Protein AF-A0A1I8AU30-F1 (afdb_monomer)

Foldseek 3Di:
DFQAPPPWDWAFDPQADIATHEDPQFDDRRSPHGDFCCPDPNPLAPDPWDWDGPDSNDIATHADPQFDDRRSPDGDLLAAPPPWDADPVSFTHEPDQFDDRRSPHGDDDPQDDADPQFDDRVSPDGDPDACPPPQAAPPPWDGDDRDQATDEDPQFDDRRRPHGHPPPDDPVVVVVVVVVVVVVVVVVVVVVVVVVVVVVVVPDDDDDDDDDDDDDDDDDDDDDDDDDDDDGHDRNRDDDDPPDPDPPPPPDDDDDDDDDDDDDDDD

InterPro domains:
  IPR000742 EGF-like domain [PF00008] (2-30)
  IPR000742 EGF-like domain [PF00008] (43-70)
  IPR000742 EGF-like domain [PS00022] (20-31)
  IPR000742 EGF-like domain [PS00022] (61-72)
  IPR000742 EGF-like domain [PS00022] (92-103)
  IPR000742 EGF-like domain [PS00022] (150-161)
  IPR000742 EGF-like domain [PS01186] (20-31)
  IPR000742 EGF-like domain [PS01186] (61-72)
  IPR000742 EGF-like domain [PS01186] (92-103)
  IPR000742 EGF-like domain [PS50026] (1-32)
  IPR000742 EGF-like domain [PS50026] (34-73)
  IPR000742 EGF-like domain [SM00181] (3-32)
  IPR000742 EGF-like domain [SM00181] (37-73)
  IPR000742 EGF-like domain [SM00181] (74-104)
  IPR000742 EGF-like domain [SM00181] (130-162)
  IPR001881 EGF-like calcium-binding domain [SM00179] (3-32)
  IPR001881 EGF-like calcium-binding domain [SM00179] (38-73)
  IPR013032 EGF-like, conserved site [PF12661] (80-98)

Structure (mmCIF, N/CA/C/O backbone):
data_AF-A0A1I8AU30-F1
#
_entry.id   AF-A0A1I8AU30-F1
#
loop_
_atom_site.group_PDB
_atom_site.id
_atom_site.type_symbol
_atom_site.label_atom_id
_atom_site.label_alt_id
_atom_site.label_comp_id
_atom_site.label_asym_id
_atom_site.label_entity_id
_atom_site.label_seq_id
_atom_site.pdbx_PDB_ins_code
_atom_site.Cartn_x
_atom_site.Cartn_y
_atom_site.Cartn_z
_atom_site.occupancy
_atom_site.B_iso_or_equiv
_atom_site.auth_seq_id
_atom_site.auth_comp_id
_atom_site.auth_asym_id
_atom_site.auth_atom_id
_atom_site.pdbx_PDB_model_num
ATOM 1 N N . MET A 1 1 ? 33.155 15.144 -37.713 1.00 56.75 1 MET A N 1
ATOM 2 C CA . MET A 1 1 ? 32.306 13.938 -37.774 1.00 56.75 1 MET A CA 1
ATOM 3 C C . MET A 1 1 ? 32.067 13.518 -36.341 1.00 56.75 1 MET A C 1
ATOM 5 O O . MET A 1 1 ? 33.046 13.378 -35.624 1.00 56.75 1 MET A O 1
ATOM 9 N N . GLN A 1 2 ? 30.812 13.438 -35.903 1.00 76.69 2 GLN A N 1
ATOM 10 C CA . GLN A 1 2 ? 30.486 13.154 -34.504 1.00 76.69 2 GLN A CA 1
ATOM 11 C C . GLN A 1 2 ? 30.675 11.647 -34.245 1.00 76.69 2 GLN A C 1
ATOM 13 O O . GLN A 1 2 ? 30.124 10.855 -35.011 1.00 76.69 2 GLN A O 1
ATOM 18 N N . PRO A 1 3 ? 31.487 11.230 -33.254 1.00 85.19 3 PRO A N 1
ATOM 19 C CA . PRO A 1 3 ? 31.858 9.820 -33.089 1.00 85.19 3 PRO A CA 1
ATOM 20 C C . PRO A 1 3 ? 30.741 8.966 -32.468 1.00 85.19 3 PRO A C 1
ATOM 22 O O . PRO A 1 3 ? 30.707 7.755 -32.673 1.00 85.19 3 PRO A O 1
ATOM 25 N N . CYS A 1 4 ? 29.817 9.599 -31.745 1.00 92.81 4 CYS A N 1
ATOM 26 C CA . CYS A 1 4 ? 28.641 8.965 -31.162 1.00 92.81 4 CYS A CA 1
ATOM 27 C C . CYS A 1 4 ? 27.422 9.200 -32.060 1.00 92.81 4 CYS A C 1
ATOM 29 O O . CYS A 1 4 ? 27.134 10.336 -32.443 1.00 92.81 4 CYS A O 1
ATOM 31 N N . LEU A 1 5 ? 26.715 8.125 -32.402 1.00 92.00 5 LEU A N 1
ATOM 32 C CA . LEU A 1 5 ? 25.533 8.133 -33.262 1.00 92.00 5 LEU A CA 1
ATOM 33 C C . LEU A 1 5 ? 24.238 8.106 -32.437 1.00 92.00 5 LEU A C 1
ATOM 35 O O . LEU A 1 5 ? 24.263 7.980 -31.213 1.00 92.00 5 LEU A O 1
ATOM 39 N N . ASN A 1 6 ? 23.097 8.232 -33.120 1.00 89.88 6 ASN A N 1
ATOM 40 C CA . ASN A 1 6 ? 21.749 8.088 -32.550 1.00 89.88 6 ASN A CA 1
ATOM 41 C C . ASN A 1 6 ? 21.439 9.007 -31.345 1.00 89.88 6 ASN A C 1
ATOM 43 O O . ASN A 1 6 ? 20.554 8.711 -30.550 1.00 89.88 6 ASN A O 1
ATOM 47 N N . GLY A 1 7 ? 22.153 10.132 -31.214 1.00 88.31 7 GLY A N 1
ATOM 48 C CA . GLY A 1 7 ? 22.013 11.075 -30.096 1.00 88.31 7 GLY A CA 1
ATOM 49 C C . GLY A 1 7 ? 22.883 10.763 -28.871 1.00 88.31 7 GLY A C 1
ATOM 50 O O . GLY A 1 7 ? 22.700 11.396 -27.836 1.00 88.31 7 GLY A O 1
ATOM 51 N N . GLY A 1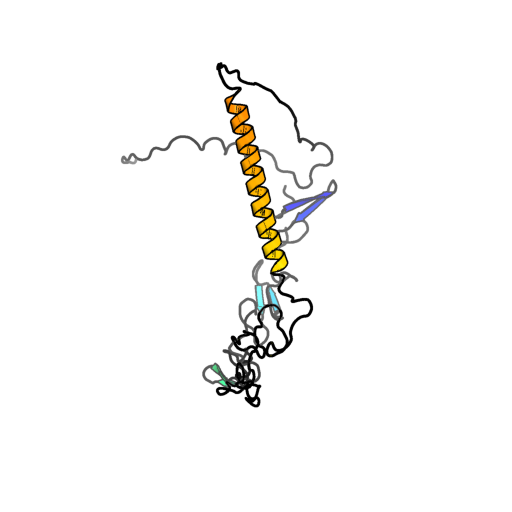 8 ? 23.823 9.815 -28.963 1.00 90.62 8 GLY A N 1
ATOM 52 C CA . GLY A 1 8 ? 24.774 9.522 -27.887 1.00 90.62 8 GLY A CA 1
ATOM 53 C C . GLY A 1 8 ? 25.676 10.706 -27.538 1.00 90.62 8 GLY A C 1
ATOM 54 O O . GLY A 1 8 ? 26.191 11.401 -28.416 1.00 90.62 8 GLY A O 1
ATOM 55 N N . GLN A 1 9 ? 25.890 10.914 -26.240 1.00 92.50 9 GLN A N 1
ATOM 56 C CA . GLN A 1 9 ? 26.768 11.959 -25.727 1.00 92.50 9 GLN A CA 1
ATOM 57 C C . GLN A 1 9 ? 28.221 11.477 -25.769 1.00 92.50 9 GLN A C 1
ATOM 59 O O . GLN A 1 9 ? 28.549 10.418 -25.237 1.00 92.50 9 GLN A O 1
ATOM 64 N N . CYS A 1 10 ? 29.099 12.259 -26.396 1.00 91.00 10 CYS A N 1
ATOM 65 C CA . CYS A 1 10 ? 30.534 11.994 -26.383 1.00 91.00 10 CYS A CA 1
ATOM 66 C C . CYS A 1 10 ? 31.157 12.541 -25.098 1.00 91.00 10 CYS A C 1
ATOM 68 O O . CYS A 1 10 ? 30.890 13.684 -24.725 1.00 91.00 10 CYS A O 1
ATOM 70 N N . LEU A 1 11 ? 31.982 11.728 -24.441 1.00 90.12 11 LEU A N 1
ATOM 71 C CA . LEU A 1 11 ? 32.761 12.097 -23.265 1.00 90.12 11 LEU A CA 1
ATOM 72 C C . LEU A 1 11 ? 34.250 11.811 -23.547 1.00 90.12 11 LEU A C 1
ATOM 74 O O . LEU A 1 11 ? 34.571 10.708 -24.005 1.00 90.12 11 LEU A O 1
ATOM 78 N N . PRO A 1 12 ? 35.177 12.752 -23.287 1.00 84.50 12 PRO A N 1
ATOM 79 C CA . PRO A 1 12 ? 36.606 12.508 -23.466 1.00 84.50 12 PRO A CA 1
ATOM 80 C C . PRO A 1 12 ? 37.122 11.498 -22.428 1.00 84.50 12 PRO A C 1
ATOM 82 O O . PRO A 1 12 ? 36.731 11.523 -21.261 1.00 84.50 12 PRO A O 1
ATOM 85 N N . PHE A 1 13 ? 38.016 10.603 -22.850 1.00 83.56 13 PHE A N 1
ATOM 86 C CA . PHE A 1 13 ? 38.562 9.522 -22.028 1.00 83.56 13 PHE A CA 1
ATOM 87 C C . PHE A 1 13 ? 40.055 9.328 -22.334 1.00 83.56 13 PHE A C 1
ATOM 89 O O . PHE A 1 13 ? 40.439 8.506 -23.166 1.00 83.56 13 PHE A O 1
ATOM 96 N N . GLY A 1 14 ? 40.911 10.110 -21.672 1.00 80.44 14 GLY A N 1
ATOM 97 C CA . GLY A 1 14 ? 42.341 10.202 -21.997 1.00 80.44 14 GLY A CA 1
ATOM 98 C C . GLY A 1 14 ? 42.627 11.136 -23.182 1.00 80.44 14 GLY A C 1
ATOM 99 O O . GLY A 1 14 ? 41.714 11.689 -23.785 1.00 80.44 14 GLY A O 1
ATOM 100 N N . GLU A 1 15 ? 43.906 11.338 -23.514 1.00 74.06 15 GLU A N 1
ATOM 101 C CA . GLU A 1 15 ? 44.324 12.407 -24.443 1.00 74.06 15 GLU A CA 1
ATOM 102 C C . GLU A 1 15 ? 43.855 12.221 -25.898 1.00 74.06 15 GLU A C 1
ATOM 104 O O . GLU A 1 15 ? 43.744 13.205 -26.631 1.00 74.06 15 GLU A O 1
ATOM 109 N N . HIS A 1 16 ? 43.614 10.980 -26.339 1.00 75.06 16 HIS A N 1
ATOM 110 C CA . HIS A 1 16 ? 43.317 10.632 -27.741 1.00 75.06 16 HIS A CA 1
ATOM 111 C C . HIS A 1 16 ? 42.134 9.657 -27.903 1.00 75.06 16 HIS A C 1
ATOM 113 O O . HIS A 1 16 ? 41.936 9.097 -28.982 1.00 75.06 16 HIS A O 1
ATOM 119 N N . SER A 1 17 ? 41.343 9.438 -26.852 1.00 81.38 17 SER A N 1
ATOM 120 C CA . SER A 1 17 ? 40.229 8.481 -26.849 1.00 81.38 17 SER A CA 1
ATOM 121 C C . SER A 1 17 ? 38.970 9.069 -26.215 1.00 81.38 17 SER A C 1
ATOM 123 O O . SER A 1 17 ? 39.025 10.003 -25.420 1.00 81.38 17 SER A O 1
ATOM 125 N N . PHE A 1 18 ? 37.816 8.534 -26.602 1.00 86.44 18 PHE A N 1
ATOM 126 C CA . PHE A 1 18 ? 36.496 8.960 -26.143 1.00 86.44 18 PHE A CA 1
ATOM 127 C C . PHE A 1 18 ? 35.693 7.747 -25.669 1.00 86.44 18 PHE A C 1
ATOM 129 O O . PHE A 1 18 ? 35.996 6.608 -26.030 1.00 86.44 18 PHE A O 1
ATOM 136 N N . VAL A 1 19 ? 34.632 7.999 -24.910 1.00 91.44 19 VAL A N 1
ATOM 137 C CA . VAL A 1 19 ? 33.572 7.029 -24.629 1.00 91.44 19 VAL A CA 1
ATOM 138 C C . VAL A 1 19 ? 32.222 7.657 -24.971 1.00 91.44 19 VAL A C 1
ATOM 140 O O . VAL A 1 19 ? 31.966 8.819 -24.657 1.00 91.44 19 VAL A O 1
ATOM 143 N N . CYS A 1 20 ? 31.358 6.902 -25.647 1.00 93.38 20 CYS A N 1
ATOM 144 C CA . CYS A 1 20 ? 30.000 7.341 -25.944 1.00 93.38 20 CYS A CA 1
ATOM 145 C C . CYS A 1 20 ? 29.035 6.859 -24.859 1.00 93.38 20 CYS A C 1
ATOM 147 O O . CYS A 1 20 ? 28.866 5.657 -24.658 1.00 93.38 20 CYS A O 1
ATOM 149 N N . GLN A 1 21 ? 28.359 7.794 -24.195 1.00 92.88 21 GLN A N 1
ATOM 150 C CA . GLN A 1 21 ? 27.207 7.501 -23.353 1.00 92.88 21 GLN A CA 1
ATOM 151 C C . GLN A 1 21 ? 25.970 7.379 -24.251 1.00 92.88 21 GLN A C 1
ATOM 153 O O . GLN A 1 21 ? 25.482 8.368 -24.805 1.00 92.88 21 GLN A O 1
ATOM 158 N N . CYS A 1 22 ? 25.487 6.151 -24.434 1.00 90.81 22 CYS A N 1
ATOM 159 C CA . CYS A 1 22 ? 24.377 5.869 -25.339 1.00 90.81 22 CYS A CA 1
ATOM 160 C C . CYS A 1 22 ? 23.010 6.192 -24.719 1.00 90.81 22 CYS A C 1
ATOM 162 O O . CYS A 1 22 ? 22.819 5.982 -23.519 1.00 90.81 22 CYS A O 1
ATOM 164 N N . PRO A 1 23 ? 22.044 6.671 -25.524 1.00 86.44 23 PRO A N 1
ATOM 165 C CA . PRO A 1 23 ? 20.673 6.835 -25.073 1.00 86.44 23 PRO A CA 1
ATOM 166 C C . PRO A 1 23 ? 19.981 5.463 -24.958 1.00 86.44 23 PRO A C 1
ATOM 168 O O . PRO A 1 23 ? 20.443 4.483 -25.556 1.00 86.44 23 PRO A O 1
ATOM 171 N N . PRO A 1 24 ? 18.856 5.373 -24.222 1.00 81.88 24 PRO A N 1
ATOM 172 C CA . PRO A 1 24 ? 18.068 4.147 -24.127 1.00 81.88 24 PRO A CA 1
ATOM 173 C C . PRO A 1 24 ? 17.733 3.569 -25.509 1.00 81.88 24 PRO A C 1
ATOM 175 O O . PRO A 1 24 ? 17.348 4.300 -26.419 1.00 81.88 24 PRO A O 1
ATOM 178 N N . GLY A 1 25 ? 17.887 2.252 -25.664 1.00 79.56 25 GLY A N 1
ATOM 179 C CA . GLY A 1 25 ? 17.681 1.562 -26.943 1.00 79.56 25 GLY A CA 1
ATOM 180 C C . GLY A 1 25 ? 18.911 1.488 -27.859 1.00 79.56 25 GLY A C 1
ATOM 181 O O . GLY A 1 25 ? 18.802 0.909 -28.936 1.00 79.56 25 GLY A O 1
ATOM 182 N N . PHE A 1 26 ? 20.083 1.993 -27.451 1.00 87.62 26 PHE A N 1
ATOM 183 C CA . PHE A 1 26 ? 21.331 1.896 -28.226 1.00 87.62 26 PHE A CA 1
ATOM 184 C C . PHE A 1 26 ? 22.533 1.450 -27.383 1.00 87.62 26 PHE A C 1
ATOM 186 O O . PHE A 1 26 ? 22.563 1.615 -26.166 1.00 87.62 26 PHE A O 1
ATOM 193 N N . THR A 1 27 ? 23.531 0.852 -28.038 1.00 87.50 27 THR A N 1
ATOM 194 C CA . THR A 1 27 ? 24.721 0.263 -27.408 1.00 87.50 27 THR A CA 1
ATOM 195 C C . THR A 1 27 ? 25.921 0.202 -28.372 1.00 87.50 27 THR A C 1
ATOM 197 O O . THR A 1 27 ? 25.842 0.601 -29.538 1.00 87.50 27 THR A O 1
ATOM 200 N N . GLY A 1 28 ? 27.056 -0.300 -27.882 1.00 89.12 28 GLY A N 1
ATOM 201 C CA . GLY A 1 28 ? 28.341 -0.333 -28.584 1.00 89.12 28 GLY A CA 1
ATOM 202 C C . GLY A 1 28 ? 29.137 0.977 -28.459 1.00 89.12 28 GLY A C 1
ATOM 203 O O . GLY A 1 28 ? 28.588 2.003 -28.059 1.00 89.12 28 GLY A O 1
ATOM 204 N N . PRO A 1 29 ? 30.436 0.975 -28.819 1.00 90.50 29 PRO A N 1
ATOM 205 C CA . PRO A 1 29 ? 31.374 2.067 -28.513 1.00 90.50 29 PRO A CA 1
ATOM 206 C C . PRO A 1 29 ? 31.044 3.409 -29.185 1.00 90.50 29 PRO A C 1
ATOM 208 O O . PRO A 1 29 ? 31.567 4.440 -28.776 1.00 90.50 29 PRO A O 1
ATOM 211 N N . THR A 1 30 ? 30.185 3.401 -30.206 1.00 92.19 30 THR A N 1
ATOM 212 C CA . THR A 1 30 ? 29.722 4.577 -30.961 1.00 92.19 30 THR A CA 1
ATOM 213 C C . THR A 1 30 ? 28.201 4.752 -30.912 1.00 92.19 30 THR A C 1
ATOM 215 O O . THR A 1 30 ? 27.654 5.567 -31.651 1.00 92.19 30 THR A O 1
ATOM 218 N N . CYS A 1 31 ? 27.486 3.970 -30.092 1.00 91.81 31 CYS A N 1
ATOM 219 C CA . CYS A 1 31 ? 26.015 3.924 -30.036 1.00 91.81 31 CYS A CA 1
ATOM 220 C C . CYS A 1 31 ? 25.320 3.594 -31.372 1.00 91.81 31 CYS A C 1
ATOM 222 O O . CYS A 1 31 ? 24.127 3.846 -31.540 1.00 91.81 31 CYS A O 1
ATOM 224 N N . ALA A 1 32 ? 26.058 3.032 -32.334 1.00 91.00 32 ALA A N 1
ATOM 225 C CA . ALA A 1 32 ? 25.547 2.658 -33.650 1.00 91.00 32 ALA A CA 1
ATOM 226 C C . ALA A 1 32 ? 24.588 1.455 -33.606 1.00 91.00 32 ALA A C 1
ATOM 228 O O . ALA A 1 32 ? 23.703 1.344 -34.452 1.00 91.00 32 ALA A O 1
ATOM 229 N N . THR A 1 33 ? 24.769 0.555 -32.637 1.00 88.81 33 THR A N 1
ATOM 230 C CA . THR A 1 33 ? 24.035 -0.711 -32.545 1.00 88.81 33 THR A CA 1
ATOM 231 C C . THR A 1 33 ? 22.748 -0.514 -31.742 1.00 88.81 33 THR A C 1
ATOM 233 O O . THR A 1 33 ? 22.835 -0.087 -30.589 1.00 88.81 33 THR A O 1
ATOM 236 N N . PRO A 1 34 ? 21.558 -0.848 -32.271 1.00 84.50 34 PRO A N 1
ATOM 237 C CA . PRO A 1 34 ? 20.344 -0.904 -31.463 1.00 84.50 34 PRO A CA 1
ATOM 238 C C . PRO A 1 34 ? 20.480 -1.951 -30.352 1.00 84.50 34 PRO A C 1
ATOM 240 O O . PRO A 1 34 ? 20.927 -3.076 -30.591 1.00 84.50 34 PRO A O 1
ATOM 243 N N . LEU A 1 35 ? 20.090 -1.594 -29.132 1.00 86.25 35 LEU A N 1
ATOM 244 C CA . LEU A 1 35 ? 19.973 -2.538 -28.029 1.00 86.25 35 LEU A CA 1
ATOM 245 C C . LEU A 1 35 ? 18.692 -3.354 -28.233 1.00 86.25 35 LEU A C 1
ATOM 247 O O . LEU A 1 35 ? 17.609 -2.785 -28.324 1.00 86.25 35 LEU A O 1
ATOM 251 N N . SER A 1 36 ? 18.810 -4.683 -28.291 1.00 85.19 36 SER A N 1
ATOM 252 C CA . SER A 1 36 ? 17.639 -5.562 -28.418 1.00 85.19 36 SER A CA 1
ATOM 253 C C . SER A 1 36 ? 16.651 -5.318 -27.265 1.00 85.19 36 SER A C 1
ATOM 255 O O . SER A 1 36 ? 17.083 -5.321 -26.109 1.00 85.19 36 SER A O 1
ATOM 257 N N . PRO A 1 37 ? 15.334 -5.200 -27.527 1.00 85.56 37 PRO A N 1
ATOM 258 C CA . PRO A 1 37 ? 14.321 -4.957 -26.495 1.00 85.56 37 PRO A CA 1
ATOM 259 C C . PRO A 1 37 ? 14.096 -6.155 -25.549 1.00 85.56 37 PRO A C 1
ATOM 261 O O . PRO A 1 37 ? 13.193 -6.126 -24.725 1.00 85.56 37 PRO A O 1
ATOM 264 N N . CYS A 1 38 ? 14.914 -7.209 -25.651 1.00 89.81 38 CYS A N 1
ATOM 265 C CA . CYS A 1 38 ? 14.962 -8.342 -24.723 1.00 89.81 38 CYS A CA 1
ATOM 266 C C . CYS A 1 38 ? 16.342 -8.516 -24.047 1.00 89.81 38 CYS A C 1
ATOM 268 O O . CYS A 1 38 ? 16.627 -9.576 -23.491 1.00 89.81 38 CYS A O 1
ATOM 270 N N . ALA A 1 39 ? 17.240 -7.527 -24.135 1.00 85.25 39 ALA A N 1
ATOM 271 C CA . ALA A 1 39 ? 18.622 -7.650 -23.668 1.00 85.25 39 ALA A CA 1
ATOM 272 C C . ALA A 1 39 ? 18.777 -7.427 -22.151 1.00 85.25 39 ALA A C 1
ATOM 274 O O . ALA A 1 39 ? 18.885 -6.293 -21.689 1.00 85.25 39 ALA A O 1
ATOM 275 N N . GLY A 1 40 ? 18.878 -8.516 -21.382 1.00 78.44 40 GLY A N 1
ATOM 276 C CA . GLY A 1 40 ? 19.292 -8.478 -19.972 1.00 78.44 40 GLY A CA 1
ATOM 277 C C . GLY A 1 40 ? 18.385 -7.600 -19.106 1.00 78.44 40 GLY A C 1
ATOM 278 O O . GLY A 1 40 ? 17.183 -7.835 -19.044 1.00 78.44 40 GLY A O 1
ATOM 279 N N . GLU A 1 41 ? 18.957 -6.579 -18.465 1.00 74.12 41 GLU A N 1
ATOM 280 C CA . GLU A 1 41 ? 18.235 -5.605 -17.627 1.00 74.12 41 GLU A CA 1
ATOM 281 C C . GLU A 1 41 ? 17.180 -4.788 -18.395 1.00 74.12 41 GLU A C 1
ATOM 283 O O . GLU A 1 41 ? 16.245 -4.274 -17.789 1.00 74.12 41 GLU A O 1
ATOM 288 N N . ALA A 1 42 ? 17.289 -4.693 -19.726 1.00 78.62 42 ALA A N 1
ATOM 289 C CA . ALA A 1 42 ? 16.304 -4.022 -20.574 1.00 78.62 42 ALA A CA 1
ATOM 290 C C . ALA A 1 42 ? 15.105 -4.915 -20.956 1.00 78.62 42 ALA A C 1
ATOM 292 O O . ALA A 1 42 ? 14.228 -4.457 -21.683 1.00 78.62 42 ALA A O 1
ATOM 293 N N . ASN A 1 43 ? 15.057 -6.177 -20.506 1.00 89.06 43 ASN A N 1
ATOM 294 C CA . ASN A 1 43 ? 13.928 -7.078 -20.744 1.00 89.06 43 ASN A CA 1
ATOM 295 C C . ASN A 1 43 ? 12.662 -6.581 -20.004 1.00 89.06 43 ASN A C 1
ATOM 297 O O . ASN A 1 43 ? 12.643 -6.591 -18.773 1.00 89.06 43 ASN A O 1
ATOM 301 N N . PRO A 1 44 ? 11.579 -6.210 -20.713 1.00 91.19 44 PRO A N 1
ATOM 302 C CA . PRO A 1 44 ? 10.375 -5.650 -20.107 1.00 91.19 44 PRO A CA 1
ATOM 303 C C . PRO A 1 44 ? 9.375 -6.721 -19.625 1.00 91.19 44 PRO A C 1
ATOM 305 O O . PRO A 1 44 ? 8.291 -6.377 -19.159 1.00 91.19 44 PRO A O 1
ATOM 308 N N . CYS A 1 45 ? 9.688 -8.012 -19.773 1.00 96.25 45 CYS A N 1
ATOM 309 C CA . CYS A 1 45 ? 8.780 -9.113 -19.457 1.00 96.25 45 CYS A CA 1
ATOM 310 C C . CYS A 1 45 ? 8.908 -9.568 -17.993 1.00 96.25 45 CYS A C 1
ATOM 312 O O . CYS A 1 45 ? 9.955 -10.053 -17.562 1.00 96.25 45 CYS A O 1
ATOM 314 N N . ALA A 1 46 ? 7.817 -9.449 -17.237 1.00 95.25 46 ALA A N 1
ATOM 315 C CA . ALA A 1 46 ? 7.736 -9.778 -15.818 1.00 95.25 46 ALA A CA 1
ATOM 316 C C . ALA A 1 46 ? 7.495 -11.278 -15.546 1.00 95.25 46 ALA A C 1
ATOM 318 O O . ALA A 1 46 ? 7.225 -12.071 -16.449 1.00 95.25 46 ALA A O 1
ATOM 319 N N . ASN A 1 47 ? 7.574 -11.665 -14.267 1.00 93.81 47 ASN A N 1
ATOM 320 C CA . ASN A 1 47 ? 7.115 -12.958 -13.731 1.00 93.81 47 ASN A CA 1
ATOM 321 C C . ASN A 1 47 ? 7.691 -14.219 -14.415 1.00 93.81 47 ASN A C 1
ATOM 323 O O . ASN A 1 47 ? 7.060 -15.27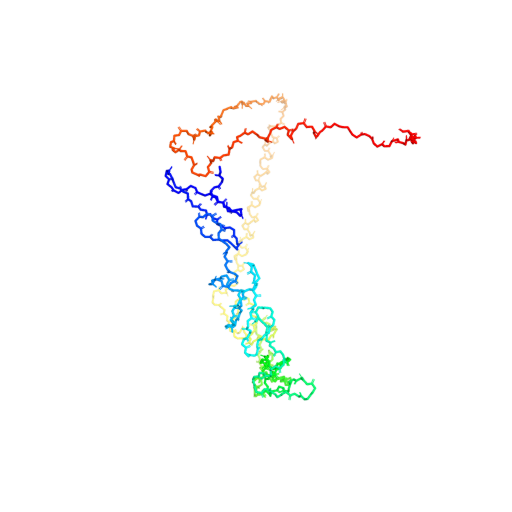2 -14.423 1.00 93.81 47 ASN A O 1
ATOM 327 N N . GLY A 1 48 ? 8.901 -14.128 -14.980 1.00 91.94 48 GLY A N 1
ATOM 328 C CA . GLY A 1 48 ? 9.559 -15.240 -15.681 1.00 91.94 48 GLY A CA 1
ATOM 329 C C . GLY A 1 48 ? 9.092 -15.451 -17.127 1.00 91.94 48 GLY A C 1
ATOM 330 O O . GLY A 1 48 ? 9.418 -16.471 -17.732 1.00 91.94 48 GLY A O 1
ATOM 331 N N . ALA A 1 49 ? 8.341 -14.506 -17.700 1.00 95.69 49 ALA A N 1
ATOM 332 C CA . ALA A 1 49 ? 7.916 -14.553 -19.093 1.00 95.69 49 ALA A CA 1
ATOM 333 C C . ALA A 1 49 ? 9.093 -14.489 -20.082 1.00 95.69 49 ALA A C 1
ATOM 335 O O . ALA A 1 49 ? 10.072 -13.765 -19.893 1.00 95.69 49 ALA A O 1
ATOM 336 N N . THR A 1 50 ? 8.975 -15.234 -21.183 1.00 95.31 50 THR A N 1
ATOM 337 C CA . THR A 1 50 ? 10.015 -15.280 -22.220 1.00 95.31 50 THR A CA 1
ATOM 338 C C . THR A 1 50 ? 9.851 -14.106 -23.179 1.00 95.31 50 THR A C 1
ATOM 340 O O . THR A 1 50 ? 8.853 -14.028 -23.896 1.00 95.31 50 THR A O 1
ATOM 343 N N . CYS A 1 51 ? 10.838 -13.212 -23.221 1.00 95.12 51 CYS A N 1
ATOM 344 C CA . CYS A 1 51 ? 10.875 -12.106 -24.174 1.00 95.12 51 CYS A CA 1
ATOM 345 C C . CYS A 1 51 ? 11.339 -12.581 -25.554 1.00 95.12 51 CYS A C 1
ATOM 347 O O . CYS A 1 51 ? 12.382 -13.223 -25.683 1.00 95.12 51 CYS A O 1
ATOM 349 N N . GLN A 1 52 ? 10.580 -12.236 -26.591 1.00 94.19 52 GLN A N 1
ATOM 350 C CA . GLN A 1 52 ? 10.951 -12.431 -27.988 1.00 94.19 52 GLN A CA 1
ATOM 351 C C . GLN A 1 52 ? 11.012 -11.062 -28.688 1.00 94.19 52 GLN A C 1
ATOM 353 O O . GLN A 1 52 ? 9.987 -10.382 -28.734 1.00 94.19 52 GLN A O 1
ATOM 358 N N . PRO A 1 53 ? 12.151 -10.643 -29.271 1.00 90.06 53 PRO A N 1
ATOM 359 C CA . PRO A 1 53 ? 12.188 -9.437 -30.092 1.00 90.06 53 PRO A CA 1
ATOM 360 C C . PRO A 1 53 ? 11.415 -9.685 -31.395 1.00 90.06 53 PRO A C 1
ATOM 362 O O . PRO A 1 53 ? 11.551 -10.744 -32.014 1.00 90.06 53 PRO A O 1
ATOM 365 N N . VAL A 1 54 ? 10.589 -8.720 -31.802 1.00 91.94 54 VAL A N 1
ATOM 366 C CA . VAL A 1 54 ? 9.788 -8.775 -33.044 1.00 91.94 54 VAL A CA 1
ATOM 367 C C . VAL A 1 54 ? 10.012 -7.563 -33.957 1.00 91.94 54 VAL A C 1
ATOM 369 O O . VAL A 1 54 ? 9.615 -7.593 -35.118 1.00 91.94 54 VAL A O 1
ATOM 372 N N . GLY A 1 55 ? 10.706 -6.534 -33.467 1.00 84.81 55 GLY A N 1
ATOM 373 C CA . GLY A 1 55 ? 11.214 -5.402 -34.238 1.00 84.81 55 GLY A CA 1
ATOM 374 C C . GLY A 1 55 ? 12.483 -4.832 -33.598 1.00 84.81 55 GLY A C 1
ATOM 375 O O . GLY A 1 55 ? 13.005 -5.392 -32.635 1.00 84.81 55 GLY A O 1
ATOM 376 N N . VAL A 1 56 ? 12.980 -3.704 -34.115 1.00 80.31 56 VAL A N 1
ATOM 377 C CA . VAL A 1 56 ? 14.190 -3.043 -33.576 1.00 80.31 56 VAL A CA 1
ATOM 378 C C . VAL A 1 56 ? 13.955 -2.513 -32.155 1.00 80.31 56 VAL A C 1
ATOM 380 O O . VAL A 1 56 ? 14.850 -2.589 -31.321 1.00 80.31 56 VAL A O 1
ATOM 383 N N . PHE A 1 57 ? 12.736 -2.042 -31.873 1.00 81.88 57 PHE A N 1
ATOM 384 C CA . PHE A 1 57 ? 12.302 -1.568 -30.552 1.00 81.88 57 PHE A CA 1
ATOM 385 C C . PHE A 1 57 ? 11.054 -2.309 -30.026 1.00 81.88 57 PHE A C 1
ATOM 387 O O . PHE A 1 57 ? 10.601 -2.041 -28.916 1.00 81.88 57 PHE A O 1
ATOM 394 N N . ASP A 1 58 ? 10.515 -3.260 -30.800 1.00 88.06 58 ASP A N 1
ATOM 395 C CA . ASP A 1 58 ? 9.306 -4.022 -30.471 1.00 88.06 58 ASP A CA 1
ATOM 396 C C . ASP A 1 58 ? 9.624 -5.436 -29.972 1.00 88.06 58 ASP A C 1
ATOM 398 O O . ASP A 1 58 ? 10.489 -6.143 -30.501 1.00 88.06 58 ASP A O 1
ATOM 402 N N . PHE A 1 59 ? 8.852 -5.883 -28.986 1.00 92.12 59 PHE A N 1
ATOM 403 C CA . PHE A 1 59 ? 8.979 -7.181 -28.328 1.00 92.12 59 PHE A CA 1
ATOM 404 C C . PHE A 1 59 ? 7.605 -7.835 -28.123 1.00 92.12 59 PHE A C 1
ATOM 406 O O . PHE A 1 59 ? 6.561 -7.180 -28.122 1.00 92.12 59 PHE A O 1
ATOM 413 N N . LEU A 1 60 ? 7.624 -9.144 -27.895 1.00 94.81 60 LEU A N 1
ATOM 414 C CA . LEU A 1 60 ? 6.492 -9.953 -27.468 1.00 94.81 60 LEU A CA 1
ATOM 415 C C . LEU A 1 60 ? 6.897 -10.743 -26.221 1.00 94.81 60 LEU A C 1
ATOM 417 O O . LEU A 1 60 ? 7.774 -11.604 -26.288 1.00 94.81 60 LEU A O 1
ATOM 421 N N . CYS A 1 61 ? 6.234 -10.488 -25.094 1.00 97.38 61 CYS A N 1
ATOM 422 C CA . CYS A 1 61 ? 6.353 -11.336 -23.914 1.00 97.38 61 CYS A CA 1
ATOM 423 C C . CYS A 1 61 ? 5.444 -12.563 -24.064 1.00 97.38 61 CYS A C 1
ATOM 425 O O . CYS A 1 61 ? 4.229 -12.434 -24.217 1.00 97.38 61 CYS A O 1
ATOM 427 N N . ARG A 1 62 ? 6.023 -13.765 -24.004 1.00 96.62 62 ARG A N 1
ATOM 428 C CA . ARG A 1 62 ? 5.274 -15.021 -23.879 1.00 96.62 62 ARG A CA 1
ATOM 429 C C . ARG A 1 62 ? 5.057 -15.306 -22.396 1.00 96.62 62 ARG A C 1
ATOM 431 O O . ARG A 1 62 ? 6.004 -15.673 -21.697 1.00 96.62 62 ARG A O 1
ATOM 438 N N . CYS A 1 63 ? 3.833 -15.095 -21.923 1.00 96.00 63 CYS A N 1
ATOM 439 C CA . CYS A 1 63 ? 3.501 -15.236 -20.509 1.00 96.00 63 CYS A CA 1
ATOM 440 C C . CYS A 1 63 ? 3.493 -16.706 -20.060 1.00 96.00 63 CYS A C 1
ATOM 442 O O . CYS A 1 63 ? 3.045 -17.564 -20.826 1.00 96.00 63 CYS A O 1
ATOM 444 N N . PRO A 1 64 ? 3.963 -17.008 -18.836 1.00 92.56 64 PRO A N 1
ATOM 445 C CA . PRO A 1 64 ? 3.737 -18.302 -18.209 1.00 92.56 64 PRO A CA 1
ATOM 446 C C . PRO A 1 64 ? 2.268 -18.440 -17.780 1.00 92.56 64 PRO A C 1
ATOM 448 O O . PRO A 1 64 ? 1.504 -17.472 -17.787 1.00 92.56 64 PRO A O 1
ATOM 451 N N . GLU A 1 65 ? 1.871 -19.654 -17.397 1.00 86.94 65 GLU A N 1
ATOM 452 C CA . GLU A 1 65 ? 0.509 -19.936 -16.938 1.00 86.94 65 GLU A CA 1
ATOM 453 C C . GLU A 1 65 ? 0.107 -19.027 -15.761 1.00 86.94 65 GLU A C 1
ATOM 455 O O . GLU A 1 65 ? 0.904 -18.756 -14.861 1.00 86.94 65 GLU A O 1
ATOM 460 N N . GLY A 1 66 ? -1.133 -18.527 -15.787 1.00 83.94 66 GLY A N 1
ATOM 461 C CA . GLY A 1 66 ? -1.658 -17.599 -14.783 1.00 83.94 66 GLY A CA 1
ATOM 462 C C . GLY A 1 66 ? -1.280 -16.125 -14.982 1.00 83.94 66 GLY A C 1
ATOM 463 O O . GLY A 1 66 ? -1.730 -15.302 -14.189 1.00 83.94 66 GLY A O 1
ATOM 464 N N . TRP A 1 67 ? -0.524 -15.759 -16.028 1.00 91.25 67 TRP A N 1
ATOM 465 C CA . TRP A 1 67 ? -0.122 -14.370 -16.309 1.00 91.25 67 TRP A CA 1
ATOM 466 C C . TRP A 1 67 ? -0.554 -13.881 -17.700 1.00 91.25 67 TRP A C 1
ATOM 468 O O . TRP A 1 67 ? -0.655 -14.646 -18.656 1.00 91.25 67 TRP A O 1
ATOM 478 N N . THR A 1 68 ? -0.812 -12.576 -17.822 1.00 91.56 68 THR A N 1
ATOM 479 C CA . THR A 1 68 ? -1.360 -11.933 -19.024 1.00 91.56 68 THR A CA 1
ATOM 480 C C . THR A 1 68 ? -0.979 -10.447 -19.134 1.00 91.56 68 THR A C 1
ATOM 482 O O . THR A 1 68 ? -0.449 -9.837 -18.205 1.00 91.56 68 THR A O 1
ATOM 485 N N . GLY A 1 69 ? -1.293 -9.826 -20.275 1.00 92.88 69 GLY A N 1
ATOM 486 C CA . GLY A 1 69 ? -0.895 -8.455 -20.622 1.00 92.88 69 GLY A CA 1
ATOM 487 C C . GLY A 1 69 ? 0.406 -8.381 -21.424 1.00 92.88 69 GLY A C 1
ATOM 488 O O . GLY A 1 69 ? 1.124 -9.367 -21.552 1.00 92.88 69 GLY A O 1
ATOM 489 N N . ARG A 1 70 ? 0.706 -7.198 -21.985 1.00 94.81 70 ARG A N 1
ATOM 490 C CA . ARG A 1 70 ? 1.880 -6.978 -22.857 1.00 94.81 70 ARG A CA 1
ATOM 491 C C . ARG A 1 70 ? 3.201 -7.331 -22.166 1.00 94.81 70 ARG A C 1
ATOM 493 O O . ARG A 1 70 ? 4.117 -7.776 -22.847 1.00 94.81 70 ARG A O 1
ATOM 500 N N . PHE A 1 71 ? 3.277 -7.130 -20.853 1.00 95.81 71 PHE A N 1
ATOM 501 C CA . PHE A 1 71 ? 4.476 -7.340 -20.044 1.00 95.81 71 PHE A CA 1
ATOM 502 C C . PHE A 1 71 ? 4.393 -8.603 -19.173 1.00 95.81 71 PHE A C 1
ATOM 504 O O . PHE A 1 71 ? 5.322 -8.879 -18.422 1.00 95.81 71 PHE A O 1
ATOM 511 N N . CYS A 1 72 ? 3.298 -9.376 -19.253 1.00 95.75 72 CYS A N 1
ATOM 512 C CA . CYS A 1 72 ? 3.000 -10.499 -18.348 1.00 95.75 72 CYS A CA 1
ATOM 513 C C . CYS A 1 72 ? 3.007 -10.101 -16.859 1.00 95.75 72 CYS A C 1
ATOM 515 O O . CYS A 1 72 ? 3.355 -10.878 -15.972 1.00 95.75 72 CYS A O 1
ATOM 517 N N . ASP A 1 73 ? 2.623 -8.852 -16.613 1.00 94.19 73 ASP A N 1
ATOM 518 C CA . ASP A 1 73 ? 2.616 -8.119 -15.351 1.00 94.19 73 ASP A CA 1
ATOM 519 C C . ASP A 1 73 ? 1.324 -8.310 -14.543 1.00 94.19 73 ASP A C 1
ATOM 521 O O . ASP A 1 73 ? 1.284 -8.008 -13.351 1.00 94.19 73 ASP A O 1
ATOM 525 N N . ARG A 1 74 ? 0.264 -8.824 -15.178 1.00 89.56 74 ARG A N 1
ATOM 526 C CA . ARG A 1 74 ? -1.067 -8.990 -14.583 1.00 89.56 74 ARG A CA 1
ATOM 527 C C . ARG A 1 74 ? -1.435 -10.462 -14.507 1.00 89.56 74 ARG A C 1
ATOM 529 O O . ARG A 1 74 ? -1.140 -11.219 -15.428 1.00 89.56 74 ARG A O 1
ATOM 536 N N . LEU A 1 75 ? -2.128 -10.852 -13.446 1.00 82.19 75 LEU A N 1
ATOM 537 C CA . LEU A 1 75 ? -2.693 -12.193 -13.313 1.00 82.19 75 LEU A CA 1
ATOM 538 C C . LEU A 1 75 ? -3.796 -12.407 -14.363 1.00 82.19 75 LEU A C 1
ATOM 540 O O . LEU A 1 75 ? -4.586 -11.496 -14.628 1.00 82.19 75 LEU A O 1
ATOM 544 N N . ASP A 1 76 ? -3.861 -13.594 -14.965 1.00 83.62 76 ASP A N 1
ATOM 545 C CA . ASP A 1 76 ? -4.982 -13.967 -15.829 1.00 83.62 76 ASP A CA 1
ATOM 546 C C . ASP A 1 76 ? -6.189 -14.342 -14.963 1.00 83.62 76 ASP A C 1
ATOM 548 O O . ASP A 1 76 ? -6.238 -15.421 -14.373 1.00 83.62 76 ASP A O 1
ATOM 552 N N . SER A 1 77 ? -7.193 -13.463 -14.918 1.00 70.44 77 SER A N 1
ATOM 553 C CA . SER A 1 77 ? -8.427 -13.674 -14.153 1.00 70.44 77 SER A CA 1
ATOM 554 C C . SER A 1 77 ? -9.282 -14.851 -14.645 1.00 70.44 77 SER A C 1
ATOM 556 O O . SER A 1 77 ? -10.284 -15.191 -14.021 1.00 70.44 77 SER A O 1
ATOM 558 N N . ARG A 1 78 ? -8.883 -15.518 -15.738 1.00 72.81 78 ARG A N 1
ATOM 559 C CA . ARG A 1 78 ? -9.435 -16.813 -16.163 1.00 72.81 78 ARG A CA 1
ATOM 560 C C . ARG A 1 78 ? -8.954 -17.989 -15.305 1.00 72.81 78 ARG A C 1
ATOM 562 O O . ARG A 1 78 ? -9.599 -19.036 -15.345 1.00 72.81 78 ARG A O 1
ATOM 569 N N . GLN A 1 79 ? -7.846 -17.850 -14.577 1.00 83.69 79 GLN A N 1
ATOM 570 C CA . GLN A 1 79 ? -7.241 -18.926 -13.793 1.00 83.69 79 GLN A CA 1
ATOM 571 C C . GLN A 1 79 ? -7.493 -18.693 -12.301 1.00 83.69 79 GLN A C 1
ATOM 573 O O . GLN A 1 79 ? -7.011 -17.723 -11.722 1.00 83.69 79 GLN A O 1
ATOM 578 N N . CYS A 1 80 ? -8.261 -19.579 -11.666 1.00 88.38 80 CYS A N 1
ATOM 579 C CA . CYS A 1 80 ? -8.578 -19.459 -10.245 1.00 88.38 80 CYS A CA 1
ATOM 580 C C . CYS A 1 80 ? -7.394 -19.923 -9.381 1.00 88.38 80 CYS A C 1
ATOM 582 O O . CYS A 1 80 ? -6.862 -21.017 -9.561 1.00 88.38 80 CYS A O 1
ATOM 584 N N . GLN A 1 81 ? -6.996 -19.096 -8.420 1.00 88.06 81 GLN A N 1
ATOM 585 C CA . GLN A 1 81 ? -5.881 -19.331 -7.506 1.00 88.06 81 GLN A CA 1
ATOM 586 C C . GLN A 1 81 ? -6.356 -19.936 -6.180 1.00 88.06 81 GLN A C 1
ATOM 588 O O . GLN A 1 81 ? -7.553 -20.039 -5.911 1.00 88.06 81 GLN A O 1
ATOM 593 N N . ASN A 1 82 ? -5.404 -20.333 -5.329 1.00 91.31 82 ASN A N 1
ATOM 594 C CA . ASN A 1 82 ? -5.646 -20.769 -3.945 1.00 91.31 82 ASN A CA 1
ATOM 595 C C . ASN A 1 82 ? -6.671 -21.918 -3.782 1.00 91.31 82 ASN A C 1
ATOM 597 O O . ASN A 1 82 ? -7.259 -22.080 -2.715 1.00 91.31 82 ASN A O 1
ATOM 601 N N . GLY A 1 83 ? -6.872 -22.732 -4.827 1.00 89.81 83 GLY A N 1
ATOM 602 C CA . GLY A 1 83 ? -7.855 -23.823 -4.851 1.00 89.81 83 GLY A CA 1
ATOM 603 C C . GLY A 1 83 ? -9.281 -23.401 -5.227 1.00 89.81 83 GLY A C 1
ATOM 604 O O . GLY A 1 83 ? -10.211 -24.173 -5.003 1.00 89.81 83 GLY A O 1
ATOM 605 N N . GLY A 1 84 ? -9.476 -22.193 -5.767 1.00 92.31 84 GLY A N 1
ATOM 606 C CA . GLY A 1 84 ? -10.761 -21.758 -6.313 1.00 92.31 84 GLY A CA 1
ATOM 607 C C . GLY A 1 84 ? -11.184 -22.545 -7.555 1.00 92.31 84 GLY A C 1
ATOM 608 O O . GLY A 1 84 ? -10.351 -23.037 -8.313 1.00 92.31 84 GLY A O 1
ATOM 609 N N . VAL A 1 85 ? -12.496 -22.655 -7.764 1.00 93.31 85 VAL A N 1
ATOM 610 C CA . VAL A 1 85 ? -13.096 -23.457 -8.844 1.00 93.31 85 VAL A CA 1
ATOM 611 C C . VAL A 1 85 ? -13.708 -22.537 -9.897 1.00 93.31 85 VAL A C 1
ATOM 613 O O . VAL A 1 85 ? -14.449 -21.616 -9.558 1.00 93.31 85 VAL A O 1
ATOM 616 N N . ARG A 1 86 ? -13.416 -22.785 -11.178 1.00 90.62 86 ARG A N 1
ATOM 617 C CA . ARG A 1 86 ? -13.986 -22.020 -12.296 1.00 90.62 86 ARG A CA 1
ATOM 618 C C . ARG A 1 86 ? -15.448 -22.415 -12.528 1.00 90.62 86 ARG A C 1
ATOM 620 O O . ARG A 1 86 ? -15.758 -23.602 -12.565 1.00 90.62 86 ARG A O 1
ATOM 627 N N . THR A 1 87 ? -16.330 -21.436 -12.704 1.00 89.19 87 THR A N 1
ATOM 628 C CA . THR A 1 87 ? -17.734 -21.653 -13.090 1.00 89.19 87 THR A CA 1
ATOM 629 C C . THR A 1 87 ? -17.894 -21.730 -14.610 1.00 89.19 87 THR A C 1
ATOM 631 O O . THR A 1 87 ? -17.029 -21.277 -15.363 1.00 89.19 87 THR A O 1
ATOM 634 N N . GLU A 1 88 ? -19.038 -22.239 -15.073 1.00 87.56 88 GLU A N 1
ATOM 635 C CA . GLU A 1 88 ? -19.428 -22.203 -16.493 1.00 87.56 88 GLU A CA 1
ATOM 636 C C . GLU A 1 88 ? -19.631 -20.762 -17.004 1.00 87.56 88 GLU A C 1
ATOM 638 O O . GLU A 1 88 ? -19.338 -20.462 -18.158 1.00 87.56 88 GLU A O 1
ATOM 643 N N . GLU A 1 89 ? -20.026 -19.841 -16.118 1.00 86.94 89 GLU A N 1
ATOM 644 C CA . GLU A 1 89 ? -20.097 -18.391 -16.368 1.00 86.94 89 GLU A CA 1
ATOM 645 C C . GLU A 1 89 ? -18.706 -17.737 -16.517 1.00 86.94 89 GLU A C 1
ATOM 647 O O . GLU A 1 89 ? -18.589 -16.562 -16.865 1.00 86.94 89 GLU A O 1
ATOM 652 N N . GLY A 1 90 ? -17.631 -18.478 -16.232 1.00 82.69 90 GLY A N 1
ATOM 653 C CA . GLY A 1 90 ? -16.256 -18.001 -16.317 1.00 82.69 90 GLY A CA 1
ATOM 654 C C . GLY A 1 90 ? -15.782 -17.174 -15.117 1.00 82.69 90 GLY A C 1
ATOM 655 O O . GLY A 1 90 ? -14.695 -16.597 -15.196 1.00 82.69 90 GLY A O 1
ATOM 656 N N . SER A 1 91 ? -16.533 -17.140 -14.016 1.00 88.50 91 SER A N 1
ATOM 657 C CA . SER A 1 91 ? -16.122 -16.586 -12.717 1.00 88.50 91 SER A CA 1
ATOM 658 C C . SER A 1 91 ? -15.361 -17.625 -11.866 1.00 88.50 91 SER A C 1
ATOM 660 O O . SER A 1 91 ? -15.254 -18.793 -12.248 1.00 88.50 91 SER A O 1
ATOM 662 N N . CYS A 1 92 ? -14.803 -17.213 -10.722 1.00 92.12 92 CYS A N 1
ATOM 663 C CA . CYS A 1 92 ? -14.134 -18.104 -9.766 1.00 92.12 92 CYS A CA 1
ATOM 664 C C . CYS A 1 92 ? -14.906 -18.184 -8.440 1.00 92.12 92 CYS A C 1
ATOM 666 O O . CYS A 1 92 ? -15.194 -17.165 -7.814 1.00 92.12 92 CYS A O 1
ATOM 668 N N . LEU A 1 93 ? -15.196 -19.404 -7.981 1.00 94.25 93 LEU A N 1
ATOM 669 C CA . LEU A 1 93 ? -15.706 -19.684 -6.639 1.00 94.25 93 LEU A CA 1
ATOM 670 C C . LEU A 1 93 ? -14.526 -19.821 -5.675 1.00 94.25 93 LEU A C 1
ATOM 672 O O . LEU A 1 93 ? -13.741 -20.766 -5.780 1.00 94.25 93 LEU A O 1
ATOM 676 N N . CYS A 1 94 ? -14.398 -18.878 -4.742 1.00 94.19 94 CYS A N 1
ATOM 677 C CA . CYS A 1 94 ? -13.253 -18.812 -3.837 1.00 94.19 94 CYS A CA 1
ATOM 678 C C . CYS A 1 94 ? -13.449 -19.636 -2.554 1.00 94.19 94 CYS A C 1
ATOM 680 O O . CYS A 1 94 ? -14.524 -19.573 -1.951 1.00 94.19 94 CYS A O 1
ATOM 682 N N . PRO A 1 95 ? -12.427 -20.385 -2.088 1.00 94.31 95 PRO A N 1
ATOM 683 C CA . PRO A 1 95 ? -12.517 -21.129 -0.837 1.00 94.31 95 PRO A CA 1
ATOM 684 C C . PRO A 1 95 ? -12.585 -20.202 0.381 1.00 94.31 95 PRO A C 1
ATOM 686 O O . PRO A 1 95 ? -12.072 -19.082 0.364 1.00 94.31 95 PRO A O 1
ATOM 689 N N . SER A 1 96 ? -13.157 -20.704 1.478 1.00 91.94 96 SER A N 1
ATOM 690 C CA . SER A 1 96 ? -13.220 -20.013 2.771 1.00 91.94 96 SER A CA 1
ATOM 691 C C . SER A 1 96 ? -11.852 -19.475 3.203 1.00 91.94 96 SER A C 1
ATOM 693 O O . SER A 1 96 ? -10.977 -20.238 3.610 1.00 91.94 96 SER A O 1
ATOM 695 N N . GLY A 1 97 ? -11.685 -18.153 3.143 1.00 89.94 97 GLY A N 1
ATOM 696 C CA . GLY A 1 97 ? -10.414 -17.479 3.409 1.00 89.94 97 GLY A CA 1
ATOM 697 C C . GLY A 1 97 ? -9.892 -16.626 2.248 1.00 89.94 97 GLY A C 1
ATOM 698 O O . GLY A 1 97 ? -8.969 -15.845 2.480 1.00 89.94 97 GLY A O 1
ATOM 699 N N . PHE A 1 98 ? -10.487 -16.709 1.054 1.00 92.81 98 PHE A N 1
ATOM 700 C CA . PHE A 1 98 ? -10.047 -15.981 -0.142 1.00 92.81 98 PHE A CA 1
ATOM 701 C C . PHE A 1 98 ? -11.178 -15.199 -0.830 1.00 92.81 98 PHE A C 1
ATOM 703 O O . PHE A 1 98 ? -12.346 -15.574 -0.756 1.00 92.81 98 PHE A O 1
ATOM 710 N N . GLU A 1 99 ? -10.807 -14.109 -1.497 1.00 92.19 99 GLU A N 1
ATOM 711 C CA . GLU A 1 99 ? -11.662 -13.221 -2.292 1.00 92.19 99 GLU A CA 1
ATOM 712 C C . GLU A 1 99 ? -10.880 -12.668 -3.504 1.00 92.19 99 GLU A C 1
ATOM 714 O O . GLU A 1 99 ? -9.724 -13.032 -3.727 1.00 92.19 99 GLU A O 1
ATOM 719 N N . GLY A 1 100 ? -11.501 -11.794 -4.300 1.00 88.94 100 GLY A N 1
ATOM 720 C CA . GLY A 1 100 ? -10.937 -11.304 -5.564 1.00 88.94 100 GLY A CA 1
ATOM 721 C C . GLY A 1 100 ? -11.463 -12.066 -6.783 1.00 88.94 100 GLY A C 1
ATOM 722 O O . GLY A 1 100 ? -12.191 -13.049 -6.651 1.00 88.94 100 GLY A O 1
ATOM 723 N N . THR A 1 101 ? -11.139 -11.593 -7.987 1.00 88.81 101 THR A N 1
ATOM 724 C CA . THR A 1 101 ? -11.748 -12.121 -9.235 1.00 88.81 101 THR A CA 1
ATOM 725 C C . THR A 1 101 ? -11.203 -13.487 -9.654 1.00 88.81 101 THR A C 1
ATOM 727 O O . THR A 1 101 ? -11.893 -14.252 -10.322 1.00 88.81 101 THR A O 1
ATOM 730 N N . SER A 1 102 ? -9.990 -13.798 -9.205 1.00 89.94 102 SER A N 1
ATOM 731 C CA . SER A 1 102 ? -9.266 -15.059 -9.360 1.00 89.94 102 SER A CA 1
ATOM 732 C C . SER A 1 102 ? -8.922 -15.699 -8.008 1.00 89.94 102 SER A C 1
ATOM 734 O O . SER A 1 102 ? -8.067 -16.577 -7.947 1.00 89.94 102 SER A O 1
ATOM 736 N N . CYS A 1 103 ? -9.575 -15.283 -6.916 1.00 91.81 103 CYS A N 1
ATOM 737 C CA . CYS A 1 103 ? -9.286 -15.727 -5.545 1.00 91.81 103 CYS A CA 1
ATOM 738 C C . CYS A 1 103 ? -7.863 -15.386 -5.053 1.00 91.81 103 CYS A C 1
ATOM 740 O O . CYS A 1 103 ? -7.293 -16.082 -4.209 1.00 91.81 103 CYS A O 1
ATOM 742 N N . GLU A 1 104 ? -7.282 -14.318 -5.602 1.00 90.19 104 GLU A N 1
ATOM 743 C CA . GLU A 1 104 ? -5.929 -13.819 -5.345 1.00 90.19 104 GLU A CA 1
ATOM 744 C C . GLU A 1 104 ? -5.762 -13.160 -3.966 1.00 90.19 104 GLU A C 1
ATOM 746 O O . GLU A 1 104 ? -4.662 -13.151 -3.409 1.00 90.19 104 GLU A O 1
ATOM 751 N N . LEU A 1 105 ? -6.839 -12.619 -3.390 1.00 90.25 105 LEU A N 1
ATOM 752 C CA . LEU A 1 105 ? -6.797 -11.884 -2.129 1.00 90.25 105 LEU A CA 1
ATOM 753 C C . LEU A 1 105 ? -7.078 -12.826 -0.958 1.00 90.25 105 LEU A C 1
ATOM 755 O O . LEU A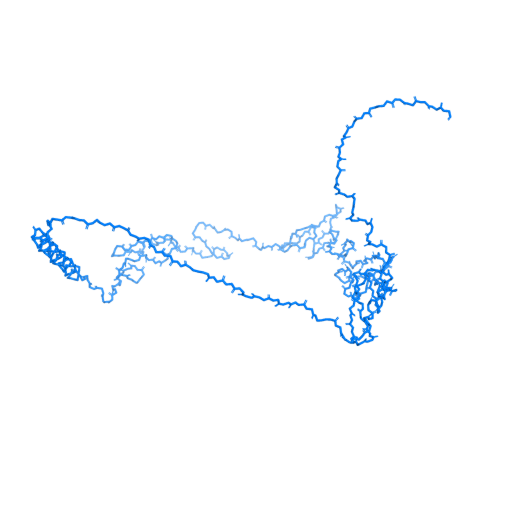 1 105 ? -8.115 -13.483 -0.896 1.00 90.25 105 LEU A O 1
ATOM 759 N N . LYS A 1 106 ? -6.176 -12.866 0.023 1.00 91.38 106 LYS A N 1
ATOM 760 C CA . LYS A 1 106 ? -6.408 -13.590 1.277 1.00 91.38 106 LYS A CA 1
ATOM 761 C C . LYS A 1 106 ? -7.221 -12.715 2.231 1.00 91.38 106 LYS A C 1
ATOM 763 O O . LYS A 1 106 ? -6.682 -11.767 2.800 1.00 91.38 106 LYS A O 1
ATOM 768 N N . THR A 1 107 ? -8.492 -13.058 2.437 1.00 88.00 107 THR A N 1
ATOM 769 C CA . THR A 1 107 ? -9.364 -12.360 3.393 1.00 88.00 107 THR A CA 1
ATOM 770 C C . THR A 1 107 ? -8.731 -12.364 4.786 1.00 88.00 107 THR A C 1
ATOM 772 O O . THR A 1 107 ? -8.224 -13.386 5.265 1.00 88.00 107 THR A O 1
ATOM 775 N N . ALA A 1 108 ? -8.785 -11.227 5.478 1.00 76.81 108 ALA A N 1
ATOM 776 C CA . ALA A 1 108 ? -8.491 -11.211 6.903 1.00 76.81 108 ALA A CA 1
ATOM 777 C C . ALA A 1 108 ? -9.564 -12.035 7.647 1.00 76.81 108 ALA A C 1
ATOM 779 O O . ALA A 1 108 ? -10.754 -11.890 7.344 1.00 76.81 108 ALA A O 1
ATOM 780 N N . PRO A 1 109 ? -9.202 -12.875 8.638 1.00 69.19 109 PRO A N 1
ATOM 781 C CA . PRO A 1 109 ? -10.193 -13.602 9.424 1.00 69.19 109 PRO A CA 1
ATOM 782 C C . PRO A 1 109 ? -11.129 -12.592 10.094 1.00 69.19 109 PRO A C 1
ATOM 784 O O . PRO A 1 109 ? -10.670 -11.735 10.853 1.00 69.19 109 PRO A O 1
ATOM 787 N N . LYS A 1 110 ? -12.432 -12.673 9.783 1.00 67.12 110 LYS A N 1
ATOM 788 C CA . LYS A 1 110 ? -13.445 -11.693 10.210 1.00 67.12 110 LYS A CA 1
ATOM 789 C C . LYS A 1 110 ? -13.345 -11.467 11.719 1.00 67.12 110 LYS A C 1
ATOM 791 O O . LYS A 1 110 ? -13.684 -12.355 12.502 1.00 67.12 110 LYS A O 1
ATOM 796 N N . LYS A 1 111 ? -12.854 -10.288 12.125 1.00 65.25 111 LYS A N 1
ATOM 797 C CA . LYS A 1 111 ? -12.641 -9.944 13.536 1.00 65.25 111 LYS A CA 1
ATOM 798 C C . LYS A 1 111 ? -13.976 -10.064 14.265 1.00 65.25 111 LYS A C 1
ATOM 800 O O . LYS A 1 111 ? -14.901 -9.309 13.977 1.00 65.25 111 LYS A O 1
ATOM 805 N N . LYS A 1 112 ? -14.069 -11.024 15.188 1.00 74.81 112 LYS A N 1
ATOM 806 C CA . LYS A 1 112 ? -15.291 -11.298 15.943 1.00 74.81 112 LYS A CA 1
ATOM 807 C C . LYS A 1 112 ? -15.680 -10.033 16.713 1.00 74.81 112 LYS A C 1
ATOM 809 O O . LYS A 1 112 ? -14.924 -9.568 17.563 1.00 74.81 112 LYS A O 1
ATOM 814 N N . ILE A 1 113 ? -16.819 -9.438 16.361 1.00 79.94 113 ILE A N 1
ATOM 815 C CA . ILE A 1 113 ? -17.337 -8.258 17.056 1.00 79.94 113 ILE A CA 1
ATOM 816 C C . ILE A 1 113 ? -17.925 -8.756 18.373 1.00 79.94 113 ILE A C 1
ATOM 818 O O . ILE A 1 113 ? -18.894 -9.514 18.378 1.00 79.94 113 ILE A O 1
ATOM 822 N N . CYS A 1 114 ? -17.298 -8.376 19.481 1.00 83.94 114 CYS A N 1
ATOM 823 C CA . CYS A 1 114 ? -17.744 -8.778 20.805 1.00 83.94 114 CYS A CA 1
ATOM 824 C C . CYS A 1 114 ? -18.924 -7.932 21.281 1.00 83.94 114 CYS A C 1
ATOM 826 O O . CYS A 1 114 ? -19.044 -6.755 20.937 1.00 83.94 114 CYS A O 1
ATOM 828 N N . GLY A 1 115 ? -19.790 -8.548 22.089 1.00 81.75 115 GLY A N 1
ATOM 829 C CA . GLY A 1 115 ? -20.850 -7.835 22.793 1.00 81.75 115 GLY A CA 1
ATOM 830 C C . GLY A 1 115 ? -20.282 -6.798 23.766 1.00 81.75 115 GLY A C 1
ATOM 831 O O . GLY A 1 115 ? -19.114 -6.855 24.158 1.00 81.75 115 GLY A O 1
ATOM 832 N N . GLN A 1 116 ? -21.122 -5.846 24.167 1.00 82.81 116 GLN A N 1
ATOM 833 C CA . GLN A 1 116 ? -20.748 -4.797 25.111 1.00 82.81 116 GLN A CA 1
ATOM 834 C C . GLN A 1 116 ? -20.180 -5.406 26.405 1.00 82.81 116 GLN A C 1
ATOM 836 O O . GLN A 1 116 ? -20.816 -6.248 27.033 1.00 82.81 116 GLN A O 1
ATOM 841 N N . GLY A 1 117 ? -18.968 -4.989 26.785 1.00 76.00 117 GLY A N 1
ATOM 842 C CA . GLY A 1 117 ? -18.265 -5.507 27.965 1.00 76.00 117 GLY A CA 1
ATOM 843 C C . GLY A 1 117 ? -17.396 -6.753 27.737 1.00 76.00 117 GLY A C 1
ATOM 844 O O . GLY A 1 117 ? -16.879 -7.284 28.714 1.00 76.00 117 GLY A O 1
ATOM 845 N N . PHE A 1 118 ? -17.185 -7.211 26.495 1.00 85.06 118 PHE A N 1
ATOM 846 C CA . PHE A 1 118 ? -16.330 -8.369 26.186 1.00 85.06 118 PHE A CA 1
ATOM 847 C C . PHE A 1 118 ? -15.240 -8.069 25.145 1.00 85.06 118 PHE A C 1
ATOM 849 O O . PHE A 1 118 ? -15.394 -7.201 24.287 1.00 85.06 118 PHE A O 1
ATOM 856 N N . GLU A 1 119 ? -14.141 -8.821 25.215 1.00 84.19 119 GLU A N 1
ATOM 857 C CA . GLU A 1 119 ? -12.985 -8.758 24.316 1.00 84.19 119 GLU A CA 1
ATOM 858 C C . GLU A 1 119 ? -12.257 -10.119 24.221 1.00 84.19 119 GLU A C 1
ATOM 860 O O . GLU A 1 119 ? -12.689 -11.114 24.803 1.00 84.19 119 GLU A O 1
ATOM 865 N N . GLY A 1 120 ? -11.169 -10.178 23.448 1.00 80.62 120 GLY A N 1
ATOM 866 C CA . GLY A 1 120 ? -10.450 -11.414 23.107 1.00 80.62 120 GLY A CA 1
ATOM 867 C C . GLY A 1 120 ? -10.728 -11.896 21.675 1.00 80.62 120 GLY A C 1
ATOM 868 O O . GLY A 1 120 ? -11.316 -11.167 20.872 1.00 80.62 120 GLY A O 1
ATOM 869 N N . LYS A 1 121 ? -10.254 -13.096 21.305 1.00 81.38 121 LYS A N 1
ATOM 870 C CA . LYS A 1 121 ? -10.433 -13.651 19.942 1.00 81.38 121 LYS A CA 1
ATOM 871 C C . LYS A 1 121 ? -11.754 -14.415 19.798 1.00 81.38 121 LYS A C 1
ATOM 873 O O . LYS A 1 121 ? -12.351 -14.427 18.723 1.00 81.38 121 LYS A O 1
ATOM 878 N N . GLY A 1 122 ? -12.206 -15.042 20.880 1.00 83.31 122 GLY A N 1
ATOM 879 C CA . GLY A 1 122 ? -13.504 -15.691 21.027 1.00 83.31 122 GLY A CA 1
ATOM 880 C C . GLY A 1 122 ? -14.587 -14.809 21.665 1.00 83.31 122 GLY A C 1
ATOM 881 O O . GLY A 1 122 ? -15.753 -15.204 21.599 1.00 83.31 122 GLY A O 1
ATOM 882 N N . CYS A 1 123 ? -14.235 -13.635 22.201 1.00 87.19 123 CYS A N 1
ATOM 883 C CA . CYS A 1 123 ? -15.036 -12.832 23.143 1.00 87.19 123 CYS A CA 1
ATOM 884 C C . CYS A 1 123 ? -15.157 -13.496 24.528 1.00 87.19 123 CYS A C 1
ATOM 886 O O . CYS A 1 123 ? -16.215 -13.519 25.149 1.00 87.19 123 CYS A O 1
ATOM 888 N N . GLU A 1 124 ? -14.046 -14.095 24.949 1.00 89.94 124 GLU A N 1
A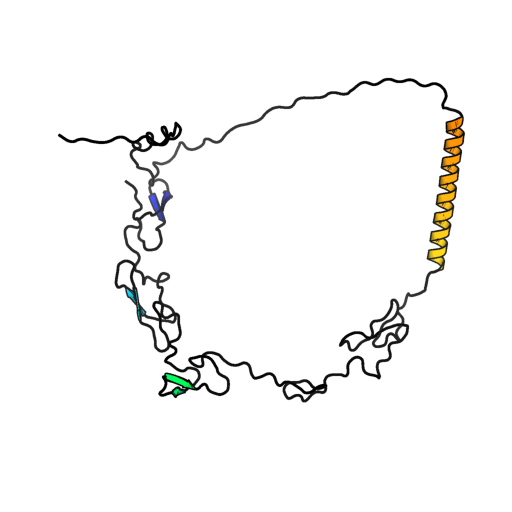TOM 889 C CA . GLU A 1 124 ? -13.835 -14.915 26.138 1.00 89.94 124 GLU A CA 1
ATOM 890 C C . GLU A 1 124 ? -13.465 -14.093 27.384 1.00 89.94 124 GLU A C 1
ATOM 892 O O . GLU A 1 124 ? -13.768 -14.502 28.503 1.00 89.94 124 GLU A O 1
ATOM 897 N N . SER A 1 125 ? -12.855 -12.920 27.198 1.00 84.12 125 SER A N 1
ATOM 898 C CA . SER A 1 125 ? -12.509 -11.999 28.280 1.00 84.12 125 SER A CA 1
ATOM 899 C C . SER A 1 125 ? -13.634 -10.994 28.496 1.00 84.12 125 SER A C 1
ATOM 901 O O . SER A 1 125 ? -14.172 -10.444 27.535 1.00 84.12 125 SER A O 1
ATOM 903 N N . LYS A 1 126 ? -13.939 -10.657 29.753 1.00 80.12 126 LYS A N 1
ATOM 904 C CA . LYS A 1 126 ? -14.616 -9.385 30.034 1.00 80.12 126 LYS A CA 1
ATOM 905 C C . LYS A 1 126 ? -13.635 -8.244 29.765 1.00 80.12 126 LYS A C 1
ATOM 907 O O . LYS A 1 126 ? -12.515 -8.286 30.270 1.00 80.12 126 LYS A O 1
ATOM 912 N N . LYS A 1 127 ? -14.064 -7.221 29.022 1.00 71.25 127 LYS A N 1
ATOM 913 C CA . LYS A 1 127 ? -13.343 -5.944 28.968 1.00 71.25 127 LYS A CA 1
ATOM 914 C C . LYS A 1 127 ? -13.398 -5.331 30.379 1.00 71.25 127 LYS A C 1
ATOM 916 O O . LYS A 1 127 ? -14.492 -5.318 30.948 1.00 71.25 127 LYS A O 1
ATOM 921 N N . PRO A 1 128 ? -12.283 -4.843 30.957 1.00 65.25 128 PRO A N 1
ATOM 922 C CA . PRO A 1 128 ? -12.298 -4.234 32.287 1.00 65.25 128 PRO A CA 1
ATOM 923 C C . PRO A 1 128 ? -13.314 -3.088 32.368 1.00 65.25 128 PRO A C 1
ATOM 925 O O . PRO A 1 128 ? -13.435 -2.282 31.437 1.00 65.25 128 PRO A O 1
ATOM 928 N N . GLU A 1 129 ? -14.055 -3.025 33.475 1.00 60.50 129 GLU A N 1
ATOM 929 C CA . GLU A 1 129 ? -15.062 -1.987 33.689 1.00 60.50 129 GLU A CA 1
ATOM 930 C C . GLU A 1 129 ? -14.366 -0.628 33.863 1.00 60.50 129 GLU A C 1
ATOM 932 O O . GLU A 1 129 ? -13.455 -0.454 34.677 1.00 60.50 129 GLU A O 1
ATOM 937 N N . LYS A 1 130 ? -14.746 0.330 33.007 1.00 60.84 130 LYS A N 1
ATOM 938 C CA . LYS A 1 130 ? -14.092 1.639 32.900 1.00 60.84 130 LYS A CA 1
ATOM 939 C C . LYS A 1 130 ? -14.217 2.388 34.217 1.00 60.84 130 LYS A C 1
ATOM 941 O O . LYS A 1 130 ? -15.341 2.642 34.642 1.00 60.84 130 LYS A O 1
ATOM 946 N N . CYS A 1 131 ? -13.083 2.765 34.807 1.00 63.22 131 CYS A N 1
ATOM 947 C CA . CYS A 1 131 ? -13.034 3.449 36.101 1.00 63.22 131 CYS A CA 1
ATOM 948 C C . CYS A 1 131 ? -13.966 2.774 37.122 1.00 63.22 131 CYS A C 1
ATOM 950 O O . CYS A 1 131 ? -14.821 3.428 37.712 1.00 63.22 131 CYS A O 1
ATOM 952 N N . ASP A 1 132 ? -13.801 1.447 37.226 1.00 62.81 132 ASP A N 1
ATOM 953 C CA . ASP A 1 132 ? -14.398 0.503 38.174 1.00 62.81 132 ASP A CA 1
ATOM 954 C C . ASP A 1 132 ? -15.049 1.194 39.385 1.00 62.81 132 ASP A C 1
ATOM 956 O O . ASP A 1 132 ? -14.382 1.963 40.079 1.00 62.81 132 ASP A O 1
ATOM 960 N N . ALA A 1 133 ? -16.304 0.872 39.729 1.00 58.81 133 ALA A N 1
ATOM 961 C CA . ALA A 1 133 ? -17.026 1.496 40.859 1.00 58.81 133 ALA A CA 1
ATOM 962 C C . ALA A 1 133 ? -16.351 1.279 42.241 1.00 58.81 133 ALA A C 1
ATOM 964 O O . ALA A 1 133 ? -16.822 1.753 43.274 1.00 58.81 133 ALA A O 1
ATOM 965 N N . LYS A 1 134 ? -15.237 0.541 42.245 1.00 69.00 134 LYS A N 1
ATOM 966 C CA . LYS A 1 134 ? -14.345 0.218 43.356 1.00 69.00 134 LYS A CA 1
ATOM 967 C C . LYS A 1 134 ? -13.074 1.092 43.411 1.00 69.00 134 LYS A C 1
ATOM 969 O O . LYS A 1 134 ? -12.428 1.132 44.457 1.00 69.00 134 LYS A O 1
ATOM 974 N N . LEU A 1 135 ? -12.698 1.782 42.326 1.00 76.31 135 LEU A N 1
ATOM 975 C CA . LEU A 1 135 ? -11.522 2.661 42.238 1.00 76.31 135 LEU A CA 1
ATOM 976 C C . LEU A 1 135 ? -11.889 4.098 42.645 1.00 76.31 135 LEU A C 1
ATOM 978 O O . LEU A 1 135 ? -12.189 4.955 41.818 1.00 76.31 135 LEU A O 1
ATOM 982 N N . VAL A 1 136 ? -11.861 4.365 43.950 1.00 84.00 136 VAL A N 1
ATOM 983 C CA . VAL A 1 136 ? -12.208 5.681 44.509 1.00 84.00 136 VAL A CA 1
ATOM 984 C C . VAL A 1 136 ? -10.980 6.592 44.549 1.00 84.00 136 VAL A C 1
ATOM 986 O O . VAL A 1 136 ? -10.142 6.461 45.440 1.00 84.00 136 VAL A O 1
ATOM 989 N N . CYS A 1 137 ? -10.891 7.542 43.617 1.00 86.75 137 CYS A N 1
ATOM 990 C CA . CYS A 1 137 ? -9.840 8.561 43.618 1.00 86.75 137 CYS A CA 1
ATOM 991 C C . CYS A 1 137 ? -9.927 9.462 44.861 1.00 86.75 137 CYS A C 1
ATOM 993 O O . CYS A 1 137 ? -10.984 10.007 45.182 1.00 86.75 137 CYS A O 1
ATOM 995 N N . ARG A 1 138 ? -8.803 9.634 45.560 1.00 90.69 138 ARG A N 1
ATOM 996 C CA . ARG A 1 138 ? -8.681 10.432 46.788 1.00 90.69 138 ARG A CA 1
ATOM 997 C C . ARG A 1 138 ? -7.973 11.757 46.534 1.00 90.69 138 ARG A C 1
ATOM 999 O O . ARG A 1 138 ? -7.442 12.002 45.454 1.00 90.69 138 ARG A O 1
ATOM 1006 N N . ASN A 1 139 ? -7.947 12.612 47.559 1.00 90.88 139 ASN A N 1
ATOM 1007 C CA . ASN A 1 139 ? -7.127 13.830 47.604 1.00 90.88 139 ASN A CA 1
ATOM 1008 C C . ASN A 1 139 ? -7.339 14.794 46.414 1.00 90.88 139 ASN A C 1
ATOM 1010 O O . ASN A 1 139 ? -6.424 15.513 46.023 1.00 90.88 139 ASN A O 1
ATOM 1014 N N . GLY A 1 140 ? -8.547 14.810 45.836 1.00 86.56 140 GLY A N 1
ATOM 1015 C CA . GLY A 1 140 ? -8.897 15.634 44.672 1.00 86.56 140 GLY A CA 1
ATOM 1016 C C . GLY A 1 140 ? -8.496 15.049 43.312 1.00 86.56 140 GLY A C 1
ATOM 1017 O O . GLY A 1 140 ? -8.594 15.751 42.310 1.00 86.56 140 GLY A O 1
ATOM 1018 N N . GLY A 1 141 ? -8.040 13.795 43.253 1.00 90.00 141 GLY A N 1
ATOM 1019 C CA . GLY A 1 141 ? -7.828 13.091 41.988 1.00 90.00 141 GLY A CA 1
ATOM 1020 C C . GLY A 1 141 ? -9.132 12.756 41.271 1.00 90.00 141 GLY A C 1
ATOM 1021 O O . GLY A 1 141 ? -10.166 12.550 41.906 1.00 90.00 141 GLY A O 1
ATOM 1022 N N . TRP A 1 142 ? -9.068 12.673 39.944 1.00 87.00 142 TRP A N 1
ATOM 1023 C CA . TRP A 1 142 ? -10.204 12.339 39.084 1.00 87.00 142 TRP A CA 1
ATOM 1024 C C . TRP A 1 142 ? -9.885 11.140 38.186 1.00 87.00 142 TRP A C 1
ATOM 1026 O O . TRP A 1 142 ? -8.726 10.769 38.009 1.00 87.00 142 TRP A O 1
ATOM 1036 N N . CYS A 1 143 ? -10.916 10.517 37.623 1.00 82.50 143 CYS A N 1
ATOM 1037 C CA . CYS A 1 143 ? -10.783 9.479 36.604 1.00 82.50 143 CYS A CA 1
ATOM 1038 C C . CYS A 1 143 ? -11.329 10.010 35.275 1.00 82.50 143 CYS A C 1
ATOM 1040 O O . CYS A 1 143 ? -12.352 10.693 35.258 1.00 82.50 143 CYS A O 1
ATOM 1042 N N . GLU A 1 144 ? -10.644 9.711 34.171 1.00 77.44 144 GLU A N 1
ATOM 1043 C CA . GLU A 1 144 ? -10.991 10.213 32.840 1.00 77.44 144 GLU A CA 1
ATOM 1044 C C . GLU A 1 144 ? -10.544 9.218 31.756 1.00 77.44 144 GLU A C 1
ATOM 1046 O O . GLU A 1 144 ? -9.413 8.731 31.772 1.00 77.44 144 GLU A O 1
ATOM 1051 N N . GLY A 1 145 ? -11.433 8.913 30.806 1.00 67.44 145 GLY A N 1
ATOM 1052 C CA . GLY A 1 145 ? -11.171 7.958 29.722 1.00 67.44 145 GLY A CA 1
ATOM 1053 C C . GLY A 1 145 ? -11.147 6.483 30.154 1.00 67.44 145 GLY A C 1
ATOM 1054 O O . GLY A 1 145 ? -11.759 6.092 31.143 1.00 67.44 145 GLY A O 1
ATOM 1055 N N . ASP A 1 146 ? -10.446 5.645 29.384 1.00 63.19 146 ASP A N 1
ATOM 1056 C CA . ASP A 1 146 ? -10.338 4.188 29.600 1.00 63.19 146 ASP A CA 1
ATOM 1057 C C . ASP A 1 146 ? -9.102 3.827 30.471 1.00 63.19 146 ASP A C 1
ATOM 1059 O O . ASP A 1 146 ? -8.457 2.800 30.258 1.00 63.19 146 ASP A O 1
ATOM 1063 N N . VAL A 1 147 ? -8.725 4.686 31.430 1.00 63.41 147 VAL A N 1
ATOM 1064 C CA . VAL A 1 147 ? -7.492 4.545 32.233 1.00 63.41 147 VAL A CA 1
ATOM 1065 C C . VAL A 1 147 ? -7.766 3.846 33.570 1.00 63.41 147 VAL A C 1
ATOM 1067 O O . VAL A 1 147 ? -8.581 4.295 34.371 1.00 63.41 147 VAL A O 1
ATOM 1070 N N . VAL A 1 148 ? -7.028 2.770 33.863 1.00 76.19 148 VAL A N 1
ATOM 1071 C CA . VAL A 1 148 ? -7.150 1.976 35.110 1.00 76.19 148 VAL A CA 1
ATOM 1072 C C . VAL A 1 148 ? -6.340 2.596 36.269 1.00 76.19 148 VAL A C 1
ATOM 1074 O O . VAL A 1 148 ? -5.665 1.901 37.023 1.00 76.19 148 VAL A O 1
ATOM 1077 N N . LYS A 1 149 ? -6.323 3.930 36.367 1.00 81.69 149 LYS A N 1
ATOM 1078 C CA . LYS A 1 149 ? -5.571 4.711 37.361 1.00 81.69 149 LYS A CA 1
ATOM 1079 C C . LYS A 1 149 ? -6.144 6.126 37.448 1.00 81.69 149 LYS A C 1
ATOM 1081 O O . LYS A 1 149 ? -6.442 6.723 36.419 1.00 81.69 149 LYS A O 1
ATOM 1086 N N . CYS A 1 150 ? -6.222 6.681 38.654 1.00 86.56 150 CYS A N 1
ATOM 1087 C CA . CYS A 1 150 ? -6.619 8.071 38.863 1.00 86.56 150 CYS A CA 1
ATOM 1088 C C . CYS A 1 150 ? -5.558 9.076 38.375 1.00 86.56 150 CYS A C 1
ATOM 1090 O O . CYS A 1 150 ? -4.356 8.910 38.607 1.00 86.56 150 CYS A O 1
ATOM 1092 N N . ASN A 1 151 ? -6.020 10.169 37.770 1.00 89.69 151 ASN A N 1
ATOM 1093 C CA . ASN A 1 151 ? -5.241 11.379 37.541 1.00 89.69 151 ASN A CA 1
ATOM 1094 C C . ASN A 1 151 ? -5.085 12.108 38.881 1.00 89.69 151 ASN A C 1
ATOM 1096 O O . ASN A 1 151 ? -6.065 12.592 39.451 1.00 89.69 151 ASN A O 1
ATOM 1100 N N . CYS A 1 152 ? -3.861 12.158 39.407 1.00 91.38 152 CYS A N 1
ATOM 1101 C CA . CYS A 1 152 ? -3.594 12.719 40.730 1.00 91.38 152 CYS A CA 1
ATOM 1102 C C . CYS A 1 152 ? -3.169 14.194 40.667 1.00 91.38 152 CYS A C 1
ATOM 1104 O O . CYS A 1 152 ? -2.380 14.562 39.790 1.00 91.38 152 CYS A O 1
ATOM 1106 N N . PRO A 1 153 ? -3.620 15.047 41.609 1.00 90.56 153 PRO A N 1
ATOM 1107 C CA . PRO A 1 153 ? -3.095 16.396 41.757 1.00 90.56 153 PRO A CA 1
ATOM 1108 C C . PRO A 1 153 ? -1.626 16.366 42.186 1.00 90.56 153 PRO A C 1
ATOM 1110 O O . PRO A 1 153 ? -1.094 15.340 42.619 1.00 90.56 153 PRO A O 1
ATOM 1113 N N . ARG A 1 154 ? -0.958 17.523 42.110 1.00 86.50 154 ARG A N 1
ATOM 1114 C CA . ARG A 1 154 ? 0.424 17.651 42.593 1.00 86.50 154 ARG A CA 1
ATOM 1115 C C . ARG A 1 154 ? 0.537 17.171 44.043 1.00 86.50 154 ARG A C 1
ATOM 1117 O O . ARG A 1 154 ? -0.343 17.434 44.858 1.00 86.50 154 ARG A O 1
ATOM 1124 N N . CYS A 1 155 ? 1.654 16.506 44.330 1.00 88.50 155 CYS A N 1
ATOM 1125 C CA . CYS A 1 155 ? 1.975 15.852 45.600 1.00 88.50 155 CYS A CA 1
ATOM 1126 C C . CYS A 1 155 ? 1.221 14.558 45.939 1.00 88.50 155 CYS A C 1
ATOM 1128 O O . CYS A 1 155 ? 1.464 14.024 47.022 1.00 88.50 155 CYS A O 1
ATOM 1130 N N . PHE A 1 156 ? 0.373 14.026 45.052 1.00 93.00 156 PHE A N 1
ATOM 1131 C CA . PHE A 1 156 ? -0.295 12.740 45.266 1.00 93.00 156 PHE A CA 1
ATOM 1132 C C . PHE A 1 156 ? -0.001 11.728 44.155 1.00 93.00 156 PHE A C 1
ATOM 1134 O O . PHE A 1 156 ? 0.151 12.089 42.988 1.00 93.00 156 PHE A O 1
ATOM 1141 N N . SER A 1 157 ? 0.082 10.449 44.522 1.00 90.75 157 SER A N 1
ATOM 1142 C CA . SER A 1 157 ? 0.401 9.342 43.617 1.00 90.75 157 SER A CA 1
ATOM 1143 C C . SER A 1 157 ? -0.163 7.997 44.115 1.00 90.75 157 SER A C 1
ATOM 1145 O O . SER A 1 157 ? -1.040 7.944 44.981 1.00 90.75 157 SER A O 1
ATOM 1147 N N . GLY A 1 158 ? 0.286 6.884 43.529 1.00 87.88 158 GLY A N 1
ATOM 1148 C CA . GLY A 1 158 ? -0.362 5.575 43.659 1.00 87.88 158 GLY A CA 1
ATOM 1149 C C . GLY A 1 158 ? -1.498 5.379 42.648 1.00 87.88 158 GLY A C 1
ATOM 1150 O O . GLY A 1 158 ? -1.609 6.127 41.677 1.00 87.88 158 GLY A O 1
ATOM 1151 N N . LEU A 1 159 ? -2.312 4.338 42.844 1.00 86.94 159 LEU A N 1
ATOM 1152 C CA . LEU A 1 159 ? -3.406 3.971 41.930 1.00 86.94 159 LEU A CA 1
ATOM 1153 C C . LEU A 1 159 ? -4.638 4.880 42.091 1.00 86.94 159 LEU A C 1
ATOM 1155 O O . LEU A 1 159 ? -5.280 5.245 41.108 1.00 86.94 159 LEU A O 1
ATOM 1159 N N . ASP A 1 160 ? -4.926 5.240 43.342 1.00 89.88 160 ASP A N 1
ATOM 1160 C CA . ASP A 1 160 ? -6.110 5.959 43.823 1.00 89.88 160 ASP A CA 1
ATOM 1161 C C . ASP A 1 160 ? -5.771 7.350 44.398 1.00 89.88 160 ASP A C 1
ATOM 1163 O O . ASP A 1 1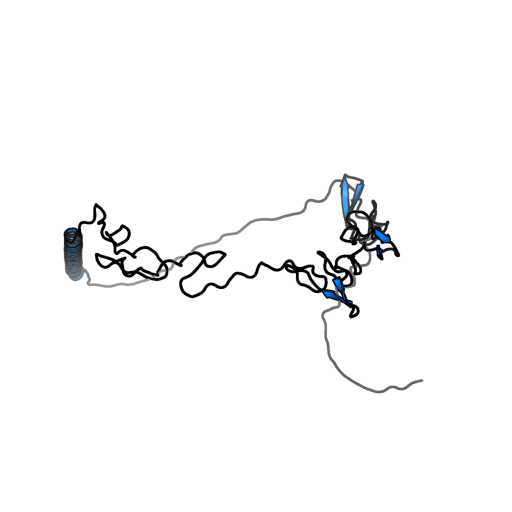60 ? -6.603 7.978 45.046 1.00 89.88 160 ASP A O 1
ATOM 1167 N N . CYS A 1 161 ? -4.540 7.829 44.193 1.00 92.62 161 CYS A N 1
ATOM 1168 C CA . CYS A 1 161 ? -4.005 9.068 44.769 1.00 92.62 161 CYS A CA 1
ATOM 1169 C C . CYS A 1 161 ? -3.874 9.080 46.310 1.00 92.62 161 CYS A C 1
ATOM 1171 O O . CYS A 1 161 ? -3.757 10.156 46.900 1.00 92.62 161 CYS A O 1
ATOM 1173 N N . SER A 1 162 ? -3.869 7.916 46.981 1.00 93.31 162 SER A N 1
ATOM 1174 C CA . SER A 1 162 ? -3.642 7.820 48.436 1.00 93.31 162 SER A CA 1
ATOM 1175 C C . SER A 1 162 ? -2.212 8.140 48.883 1.00 93.31 162 SER A C 1
ATOM 1177 O O . SER A 1 162 ? -2.020 8.548 50.028 1.00 93.31 162 SER A O 1
ATOM 1179 N N . LEU A 1 163 ? -1.199 7.930 48.035 1.00 92.88 163 LEU A N 1
ATOM 1180 C CA . LEU A 1 163 ? 0.198 8.155 48.419 1.00 92.88 163 LEU A CA 1
ATOM 1181 C C . LEU A 1 163 ? 0.529 9.646 48.331 1.00 92.88 163 LEU A C 1
ATOM 1183 O O . LEU A 1 163 ? 0.122 10.310 47.381 1.00 92.88 163 LEU A O 1
ATOM 1187 N N . ARG A 1 164 ? 1.274 10.167 49.310 1.00 89.94 164 ARG A N 1
ATOM 1188 C CA . ARG A 1 164 ? 1.709 11.569 49.366 1.00 89.94 164 ARG A CA 1
ATOM 1189 C C . ARG A 1 164 ? 3.210 11.649 49.112 1.00 89.94 164 ARG A C 1
ATOM 1191 O O . ARG A 1 164 ? 3.980 10.995 49.809 1.00 89.94 164 ARG A O 1
ATOM 1198 N N . GLU A 1 165 ? 3.616 12.455 48.138 1.00 89.12 165 GLU A N 1
ATOM 1199 C CA . GLU A 1 165 ? 5.023 12.582 47.748 1.00 89.12 165 GLU A CA 1
ATOM 1200 C C . GLU A 1 165 ? 5.861 13.280 48.843 1.00 89.12 165 GLU A C 1
ATOM 1202 O O . GLU A 1 165 ? 5.436 14.316 49.381 1.00 89.12 165 GLU A O 1
ATOM 1207 N N . PRO A 1 166 ? 7.054 12.753 49.184 1.00 81.12 166 PRO A N 1
ATOM 1208 C CA . PRO A 1 166 ? 7.950 13.379 50.150 1.00 81.12 166 PRO A CA 1
ATOM 1209 C C . PRO A 1 166 ? 8.490 14.714 49.618 1.00 81.12 166 PRO A C 1
ATOM 1211 O O . PRO A 1 166 ? 8.646 14.916 48.416 1.00 81.12 166 PRO A O 1
ATOM 1214 N N . GLY A 1 167 ? 8.767 15.653 50.525 1.00 72.94 167 GLY A N 1
ATOM 1215 C CA . GLY A 1 167 ? 9.189 17.014 50.169 1.00 72.94 167 GLY A CA 1
ATOM 1216 C C . GLY A 1 167 ? 8.046 17.965 49.788 1.00 72.94 167 GLY A C 1
ATOM 1217 O O . GLY A 1 167 ? 8.288 19.158 49.623 1.00 72.94 167 GLY A O 1
ATOM 1218 N N . CYS A 1 168 ? 6.795 17.494 49.711 1.00 74.94 168 CYS A N 1
ATOM 1219 C CA . CYS A 1 168 ? 5.648 18.390 49.590 1.00 74.94 168 CYS A CA 1
ATOM 1220 C C . CYS A 1 168 ? 5.227 18.979 50.947 1.00 74.94 168 CYS A C 1
ATOM 1222 O O . CYS A 1 168 ? 4.253 18.542 51.566 1.00 74.94 168 CYS A O 1
ATOM 1224 N N . GLU A 1 169 ? 5.940 20.002 51.404 1.00 67.81 169 GLU A N 1
ATOM 1225 C CA . GLU A 1 169 ? 5.403 20.978 52.357 1.00 67.81 169 GLU A CA 1
ATOM 1226 C C . GLU A 1 169 ? 4.997 22.253 51.619 1.00 67.81 169 GLU A C 1
ATOM 1228 O O . GLU A 1 169 ? 5.696 22.734 50.724 1.00 67.81 169 GLU A O 1
ATOM 1233 N N . GLU A 1 170 ? 3.837 22.804 51.977 1.00 58.56 170 GLU A N 1
ATOM 1234 C CA . GLU A 1 170 ? 3.338 24.024 51.354 1.00 58.56 170 GLU A CA 1
ATOM 1235 C C . GLU A 1 170 ? 4.066 25.236 51.946 1.00 58.56 170 GLU A C 1
ATOM 1237 O O . GLU A 1 170 ? 3.698 25.765 52.994 1.00 58.56 170 GLU A O 1
ATOM 1242 N N . SER A 1 171 ? 5.116 25.692 51.263 1.00 57.81 171 SER A N 1
ATOM 1243 C CA . SER A 1 171 ? 5.964 26.808 51.694 1.00 57.81 171 SER A CA 1
ATOM 1244 C C . SER A 1 171 ? 5.288 28.182 51.533 1.00 57.81 171 SER A C 1
ATOM 1246 O O . SER A 1 171 ? 5.808 29.089 50.879 1.00 57.81 171 SER A O 1
ATOM 1248 N N . GLN A 1 172 ? 4.139 28.385 52.191 1.00 57.19 172 GLN A N 1
ATOM 1249 C CA . GLN A 1 172 ? 3.457 29.686 52.271 1.00 57.19 172 GLN A CA 1
ATOM 1250 C C . GLN A 1 172 ? 4.386 30.792 52.807 1.00 57.19 172 GLN A C 1
ATOM 1252 O O . GLN A 1 172 ? 4.324 31.929 52.337 1.00 57.19 172 GLN A O 1
ATOM 1257 N N . GLN A 1 173 ? 5.328 30.430 53.689 1.00 56.97 173 GLN A N 1
ATOM 1258 C CA . GLN A 1 173 ? 6.442 31.280 54.128 1.00 56.97 173 GLN A CA 1
ATOM 1259 C C . GLN A 1 173 ? 7.222 31.892 52.951 1.00 56.97 173 GLN A C 1
ATOM 1261 O O . GLN A 1 173 ? 7.434 33.101 52.914 1.00 56.97 173 GLN A O 1
ATOM 1266 N N . LEU A 1 174 ? 7.600 31.092 51.947 1.00 61.38 174 LEU A N 1
ATOM 1267 C CA . LEU A 1 174 ? 8.406 31.564 50.817 1.00 61.38 174 LEU A CA 1
ATOM 1268 C C . LEU A 1 174 ? 7.631 32.562 49.944 1.00 61.38 174 LEU A C 1
ATOM 1270 O O . LEU A 1 174 ? 8.198 33.558 49.492 1.00 61.38 174 LEU A O 1
ATOM 1274 N N . ARG A 1 175 ? 6.318 32.352 49.764 1.00 65.12 175 ARG A N 1
ATOM 1275 C CA . ARG A 1 175 ? 5.447 33.315 49.069 1.00 65.12 175 ARG A CA 1
ATOM 1276 C C . ARG A 1 175 ? 5.369 34.641 49.829 1.00 65.12 175 ARG A C 1
ATOM 1278 O O . ARG A 1 175 ? 5.595 35.687 49.222 1.00 65.12 175 ARG A O 1
ATOM 1285 N N . LEU A 1 176 ? 5.123 34.606 51.140 1.00 63.72 176 LEU A N 1
ATOM 1286 C CA . LEU A 1 176 ? 5.002 35.813 51.966 1.00 63.72 176 LEU A CA 1
ATOM 1287 C C . LEU A 1 176 ? 6.321 36.607 52.050 1.00 63.72 176 LEU A C 1
ATOM 1289 O O . LEU A 1 176 ? 6.313 37.836 51.945 1.00 63.72 176 LEU A O 1
ATOM 1293 N N . ILE A 1 177 ? 7.459 35.913 52.151 1.00 73.88 177 ILE A N 1
ATOM 1294 C CA . ILE A 1 177 ? 8.798 36.521 52.103 1.00 73.88 177 ILE A CA 1
ATOM 1295 C C . ILE A 1 177 ? 9.049 37.169 50.733 1.00 73.88 177 ILE A C 1
ATOM 1297 O O . ILE A 1 177 ? 9.501 38.310 50.673 1.00 73.88 177 ILE A O 1
ATOM 1301 N N . SER A 1 178 ? 8.704 36.496 49.627 1.00 78.12 178 SER A N 1
ATOM 1302 C CA . SER A 1 178 ? 8.906 37.061 48.284 1.00 78.12 178 SER A CA 1
ATOM 1303 C C . SER A 1 178 ? 8.074 38.329 48.038 1.00 78.12 178 SER A C 1
ATOM 1305 O O . SER A 1 178 ? 8.590 39.305 47.493 1.00 78.12 178 SER A O 1
ATOM 1307 N N . ALA A 1 179 ? 6.820 38.358 48.505 1.00 78.56 179 ALA A N 1
ATOM 1308 C CA . ALA A 1 179 ? 5.934 39.512 48.374 1.00 78.56 179 ALA A CA 1
ATOM 1309 C C . ALA A 1 179 ? 6.396 40.710 49.222 1.00 78.56 179 ALA A C 1
ATOM 1311 O O . ALA A 1 179 ? 6.406 41.842 48.737 1.00 78.56 179 ALA A O 1
ATOM 1312 N N . THR A 1 180 ? 6.819 40.475 50.470 1.00 85.81 180 THR A N 1
ATOM 1313 C CA . THR A 1 180 ? 7.302 41.553 51.352 1.00 85.81 180 THR A CA 1
ATOM 1314 C C . THR A 1 180 ? 8.615 42.160 50.851 1.00 85.81 180 THR A C 1
ATOM 1316 O O . THR A 1 180 ? 8.729 43.385 50.813 1.00 85.81 180 THR A O 1
ATOM 1319 N N . LEU A 1 181 ? 9.559 41.345 50.358 1.00 88.50 181 LEU A N 1
ATOM 1320 C CA . LEU A 1 181 ? 10.778 41.832 49.695 1.00 88.50 181 LEU A CA 1
ATOM 1321 C C . LEU A 1 181 ? 10.470 42.714 48.476 1.00 88.50 181 LEU A C 1
ATOM 1323 O O . LEU A 1 181 ? 11.043 43.797 48.350 1.00 88.50 181 LEU A O 1
ATOM 1327 N N . ALA A 1 182 ? 9.540 42.297 47.609 1.00 88.62 182 ALA A N 1
ATOM 1328 C CA . ALA A 1 182 ? 9.145 43.082 46.437 1.00 88.62 182 ALA A CA 1
ATOM 1329 C C . ALA A 1 182 ? 8.576 44.461 46.824 1.00 88.62 182 ALA A C 1
ATOM 1331 O O . ALA A 1 182 ? 8.965 45.473 46.238 1.00 88.62 182 ALA A O 1
ATOM 1332 N N . ILE A 1 183 ? 7.706 44.521 47.840 1.00 92.12 183 ILE A N 1
ATOM 1333 C CA . ILE A 1 183 ? 7.125 45.781 48.333 1.00 92.12 183 ILE A CA 1
ATOM 1334 C C . ILE A 1 183 ? 8.217 46.712 48.880 1.00 92.12 183 ILE A C 1
ATOM 1336 O O . ILE A 1 183 ? 8.239 47.893 48.532 1.00 92.12 183 ILE A O 1
ATOM 1340 N N . VAL A 1 184 ? 9.156 46.196 49.682 1.00 93.62 184 VAL A N 1
ATOM 1341 C CA . VAL A 1 184 ? 10.268 46.997 50.229 1.00 93.62 184 VAL A CA 1
ATOM 1342 C C . VAL A 1 184 ? 11.150 47.564 49.111 1.00 93.62 184 VAL A C 1
ATOM 1344 O O . VAL A 1 184 ? 11.471 48.752 49.138 1.00 93.62 184 VAL A O 1
ATOM 1347 N N . VAL A 1 185 ? 11.487 46.764 48.093 1.00 94.56 185 VAL A N 1
ATOM 1348 C CA . VAL A 1 185 ? 12.268 47.230 46.931 1.00 94.56 185 VAL A CA 1
ATOM 1349 C C . VAL A 1 185 ? 11.534 48.343 46.173 1.00 94.56 185 VAL A C 1
ATOM 1351 O O . VAL A 1 185 ? 12.144 49.365 45.861 1.00 94.56 185 VAL A O 1
ATOM 1354 N N . VAL A 1 186 ? 10.227 48.203 45.927 1.00 95.12 186 VAL A N 1
ATOM 1355 C CA . VAL A 1 186 ? 9.424 49.245 45.259 1.00 95.12 186 VAL A CA 1
ATOM 1356 C C . VAL A 1 186 ? 9.395 50.543 46.074 1.00 95.12 186 VAL A C 1
ATOM 1358 O O . VAL A 1 186 ? 9.599 51.616 45.507 1.00 95.12 186 VAL A O 1
ATOM 1361 N N . LEU A 1 187 ? 9.211 50.471 47.397 1.00 95.31 187 LEU A N 1
ATOM 1362 C CA . LEU A 1 187 ? 9.212 51.654 48.268 1.00 95.31 187 LEU A CA 1
ATOM 1363 C C . LEU A 1 187 ? 10.568 52.379 48.271 1.00 95.31 187 LEU A C 1
ATOM 1365 O O . LEU A 1 187 ? 10.602 53.609 48.201 1.00 95.31 187 LEU A O 1
ATOM 1369 N N . VAL A 1 188 ? 11.682 51.638 48.287 1.00 95.25 188 VAL A N 1
ATOM 1370 C CA . VAL A 1 188 ? 13.036 52.212 48.178 1.00 95.25 188 VAL A CA 1
ATOM 1371 C C . VAL A 1 188 ? 13.245 52.887 46.819 1.00 95.25 188 VAL A C 1
ATOM 1373 O O . VAL A 1 188 ? 13.748 54.009 46.770 1.00 95.25 188 VAL A O 1
ATOM 1376 N N . LEU A 1 189 ? 12.815 52.263 45.718 1.00 95.44 189 LEU A N 1
ATOM 1377 C CA . LEU A 1 189 ? 12.913 52.856 44.379 1.00 95.44 189 LEU A CA 1
ATOM 1378 C C . LEU A 1 189 ? 12.081 54.143 44.252 1.00 95.44 189 LEU A C 1
ATOM 1380 O O . LEU A 1 189 ? 12.575 55.131 43.709 1.00 95.44 189 LEU A O 1
ATOM 1384 N N . VAL A 1 190 ? 10.861 54.175 44.800 1.00 95.25 190 VAL A N 1
ATOM 1385 C CA . VAL A 1 190 ? 10.024 55.389 44.832 1.00 95.25 190 VAL A CA 1
ATOM 1386 C C . VAL A 1 190 ? 10.690 56.499 45.651 1.00 95.25 190 VAL A C 1
ATOM 1388 O O . VAL A 1 190 ? 10.748 57.638 45.188 1.00 95.25 190 VAL A O 1
ATOM 1391 N N . LEU A 1 191 ? 11.259 56.184 46.820 1.00 94.88 191 LEU A N 1
ATOM 1392 C CA . LEU A 1 191 ? 12.025 57.145 47.623 1.00 94.88 191 LEU A CA 1
ATOM 1393 C C . LEU A 1 191 ? 13.228 57.713 46.859 1.00 94.88 191 LEU A C 1
ATOM 1395 O O . LEU A 1 191 ? 13.416 58.928 46.844 1.00 94.88 191 LEU A O 1
ATOM 1399 N N . LEU A 1 192 ? 14.005 56.869 46.175 1.00 94.75 192 LEU A N 1
ATOM 1400 C CA . LEU A 1 192 ? 15.141 57.312 45.360 1.00 94.75 192 LEU A CA 1
ATOM 1401 C C . LEU A 1 192 ? 14.701 58.215 44.196 1.00 94.75 192 LEU A C 1
ATOM 1403 O O . LEU A 1 192 ? 15.328 59.246 43.959 1.00 94.75 192 LEU A O 1
ATOM 1407 N N . VAL A 1 193 ? 13.600 57.890 43.510 1.00 93.50 193 VAL A N 1
ATOM 1408 C CA . VAL A 1 193 ? 13.035 58.736 42.442 1.00 93.50 193 VAL A CA 1
ATOM 1409 C C . VAL A 1 193 ? 12.552 60.082 42.989 1.00 93.50 193 VAL A C 1
ATOM 1411 O O . VAL A 1 193 ? 12.838 61.116 42.384 1.00 93.50 193 VAL A O 1
ATOM 1414 N N . LEU A 1 194 ? 11.887 60.107 44.149 1.00 91.69 194 LEU A N 1
ATOM 1415 C CA . LEU A 1 194 ? 11.471 61.349 44.811 1.00 91.69 194 LEU A CA 1
ATOM 1416 C C . LEU A 1 194 ? 12.675 62.203 45.230 1.00 91.69 194 LEU A C 1
ATOM 1418 O O . LEU A 1 194 ? 12.676 63.408 44.986 1.00 91.69 194 LEU A O 1
ATOM 1422 N N . ILE A 1 195 ? 13.726 61.595 45.786 1.00 89.31 195 ILE A N 1
ATOM 1423 C CA . ILE A 1 195 ? 14.980 62.280 46.133 1.00 89.31 195 ILE A CA 1
ATOM 1424 C C . ILE A 1 195 ? 15.625 62.884 44.875 1.00 89.31 195 ILE A C 1
ATOM 1426 O O . ILE A 1 195 ? 15.936 64.075 44.858 1.00 89.31 195 ILE A O 1
ATOM 1430 N N . VAL A 1 196 ? 15.755 62.115 43.787 1.00 88.50 196 VAL A N 1
ATOM 1431 C CA . VAL A 1 196 ? 16.282 62.610 42.500 1.00 88.50 196 VAL A CA 1
ATOM 1432 C C . VAL A 1 196 ? 15.415 63.736 41.925 1.00 88.50 196 VAL A C 1
ATOM 1434 O O . VAL A 1 196 ? 15.954 64.695 41.377 1.00 88.50 196 VAL A O 1
ATOM 1437 N N . PHE A 1 197 ? 14.090 63.676 42.072 1.00 84.94 197 PHE A N 1
ATOM 1438 C CA . PHE A 1 197 ? 13.181 64.735 41.625 1.00 84.94 197 PHE A CA 1
ATOM 1439 C C . PHE A 1 197 ? 13.319 66.020 42.457 1.00 84.94 197 PHE A C 1
ATOM 1441 O O . PHE A 1 197 ? 13.350 67.115 41.893 1.00 84.94 197 PHE A O 1
ATOM 1448 N N . LEU A 1 198 ? 13.479 65.904 43.780 1.00 80.19 198 LEU A N 1
ATOM 1449 C CA . LEU A 1 198 ? 13.750 67.033 44.677 1.00 80.19 198 LEU A CA 1
ATOM 1450 C C . LEU A 1 198 ? 15.118 67.679 44.398 1.00 80.19 198 LEU A C 1
ATOM 1452 O O . LEU A 1 198 ? 15.221 68.905 44.430 1.00 80.19 198 LEU A O 1
ATOM 1456 N N . PHE A 1 199 ? 16.142 66.889 44.055 1.00 73.94 199 PHE A N 1
ATOM 1457 C CA . PHE A 1 199 ? 17.425 67.421 43.584 1.00 73.94 199 PHE A CA 1
ATOM 1458 C C . PHE A 1 199 ? 17.307 68.089 42.207 1.00 73.94 199 PHE A C 1
ATOM 1460 O O . PHE A 1 199 ? 17.752 69.223 42.055 1.00 73.94 199 PHE A O 1
ATOM 1467 N N . ARG A 1 200 ? 16.647 67.460 41.221 1.00 68.75 200 ARG A N 1
ATOM 1468 C CA . ARG A 1 200 ? 16.448 68.050 39.880 1.00 68.75 200 ARG A CA 1
ATOM 1469 C C . ARG A 1 200 ? 15.660 69.363 39.917 1.00 68.75 200 ARG A C 1
ATOM 1471 O O . ARG A 1 200 ? 15.972 70.270 39.152 1.00 68.75 200 ARG A O 1
ATOM 1478 N N . ARG A 1 201 ? 14.706 69.518 40.845 1.00 59.34 201 ARG A N 1
ATOM 1479 C CA . ARG A 1 201 ? 13.998 70.792 41.089 1.00 59.34 201 ARG A CA 1
ATOM 1480 C C . ARG A 1 201 ? 14.898 71.940 41.576 1.00 59.34 201 ARG A C 1
ATOM 1482 O O . ARG A 1 201 ? 14.430 73.071 41.590 1.00 59.34 201 ARG A O 1
ATOM 1489 N N . ARG A 1 202 ? 16.154 71.686 41.967 1.00 57.22 202 ARG A N 1
ATOM 1490 C CA . ARG A 1 202 ? 17.139 72.722 42.341 1.00 57.22 202 ARG A CA 1
ATOM 1491 C C . ARG A 1 202 ? 18.136 73.081 41.233 1.00 57.22 202 ARG A C 1
ATOM 1493 O O . ARG A 1 202 ? 18.941 73.979 41.448 1.00 57.22 202 ARG A O 1
ATOM 1500 N N . THR A 1 203 ? 18.142 72.381 40.095 1.00 54.94 203 THR A N 1
ATOM 1501 C CA . THR A 1 203 ? 19.258 72.445 39.125 1.00 54.94 203 THR A CA 1
ATOM 1502 C C . THR A 1 203 ? 18.823 72.630 37.668 1.00 54.94 203 THR A C 1
ATOM 1504 O O . THR A 1 203 ? 19.572 72.256 36.769 1.00 54.94 203 THR A O 1
ATOM 1507 N N . VAL A 1 204 ? 17.612 73.136 37.410 1.00 55.84 204 VAL A N 1
ATOM 1508 C CA . VAL A 1 204 ? 17.105 73.359 36.042 1.00 55.84 204 VAL A CA 1
ATOM 1509 C C . VAL A 1 204 ? 16.443 74.733 35.933 1.00 55.84 204 VAL A C 1
ATOM 1511 O O . VAL A 1 204 ? 15.229 74.873 36.044 1.00 55.84 204 VAL A O 1
ATOM 1514 N N . GLU A 1 205 ? 17.275 75.736 35.679 1.00 41.72 205 GLU A N 1
ATOM 1515 C CA . GLU A 1 205 ? 16.900 77.046 35.144 1.00 41.72 205 GLU A CA 1
ATOM 1516 C C . GLU A 1 205 ? 17.957 77.422 34.082 1.00 41.72 205 GLU A C 1
ATOM 1518 O O . GLU A 1 205 ? 19.104 77.000 34.219 1.00 41.72 205 GLU A O 1
ATOM 1523 N N . GLN A 1 206 ? 17.577 78.191 33.048 1.00 36.16 206 GLN A N 1
ATOM 1524 C CA . GLN A 1 206 ? 18.342 78.507 31.813 1.00 36.16 206 GLN A CA 1
ATOM 1525 C C . GLN A 1 206 ? 18.420 77.379 30.736 1.00 36.16 206 GLN A C 1
ATOM 1527 O O . GLN A 1 206 ? 18.890 76.278 31.025 1.00 36.16 206 GLN A O 1
ATOM 1532 N N . PRO A 1 207 ? 17.992 77.644 29.475 1.00 45.59 207 PRO A N 1
ATOM 1533 C CA . PRO A 1 207 ? 18.116 76.726 28.329 1.00 45.59 207 PRO A CA 1
ATOM 1534 C C . PRO A 1 207 ? 18.988 77.251 27.155 1.00 45.59 207 PRO A C 1
ATOM 1536 O O . PRO A 1 207 ? 19.228 78.447 27.025 1.00 45.59 207 PRO A O 1
ATOM 1539 N N . GLY A 1 208 ? 19.374 76.347 26.242 1.00 35.31 208 GLY A N 1
ATOM 1540 C CA . GLY A 1 208 ? 20.028 76.611 24.940 1.00 35.31 208 GLY A CA 1
ATOM 1541 C C . GLY A 1 208 ? 20.756 75.338 24.461 1.00 35.31 208 GLY A C 1
ATOM 1542 O O . GLY A 1 208 ? 21.596 74.839 25.200 1.00 35.31 208 GLY A O 1
ATOM 1543 N N . LEU A 1 209 ? 20.390 74.605 23.399 1.00 35.16 209 LEU A N 1
ATOM 1544 C CA . LEU A 1 209 ? 20.061 74.914 21.991 1.00 35.16 209 LEU A CA 1
ATOM 1545 C C . LEU A 1 209 ? 21.310 75.089 21.096 1.00 35.16 209 LEU A C 1
ATOM 1547 O O . LEU A 1 209 ? 21.868 76.174 21.045 1.00 35.16 209 LEU A O 1
ATOM 1551 N N . GLU A 1 210 ? 21.726 74.023 20.391 1.00 37.12 210 GLU A N 1
ATOM 1552 C CA . GLU A 1 210 ? 21.694 73.895 18.910 1.00 37.12 210 GLU A CA 1
ATOM 1553 C C . GLU A 1 210 ? 22.291 72.543 18.425 1.00 37.12 210 GLU A C 1
ATOM 1555 O O . GLU A 1 210 ? 22.699 71.707 19.231 1.00 37.12 210 GLU A O 1
ATOM 1560 N N . THR A 1 211 ? 22.243 72.272 17.111 1.00 41.31 211 THR A N 1
ATOM 1561 C CA . THR A 1 211 ? 22.437 70.945 16.480 1.00 41.31 211 THR A CA 1
ATOM 1562 C C . THR A 1 211 ? 23.502 70.934 15.377 1.00 41.31 211 THR A C 1
ATOM 1564 O O . THR A 1 211 ? 23.502 71.835 14.543 1.00 41.31 211 THR A O 1
ATOM 1567 N N . VAL A 1 212 ? 24.298 69.858 15.250 1.00 34.56 212 VAL A N 1
ATOM 1568 C CA . VAL A 1 212 ? 25.115 69.573 14.043 1.00 34.56 212 VAL A CA 1
ATOM 1569 C C . VAL A 1 212 ? 25.112 68.067 13.719 1.00 34.56 212 VAL A C 1
ATOM 1571 O O . VAL A 1 212 ? 25.045 67.231 14.619 1.00 34.56 212 VAL A O 1
ATOM 1574 N N . ALA A 1 213 ? 25.159 67.720 12.427 1.00 34.38 213 ALA A N 1
ATOM 1575 C CA . ALA A 1 213 ? 25.130 66.349 11.901 1.00 34.38 213 ALA A CA 1
ATOM 1576 C C . ALA A 1 213 ? 26.520 65.666 11.819 1.00 34.38 213 ALA A C 1
ATOM 1578 O O . ALA A 1 213 ? 27.556 66.290 12.040 1.00 34.38 213 ALA A O 1
ATOM 1579 N N . VAL A 1 214 ? 26.546 64.374 11.457 1.00 37.50 214 VAL A N 1
ATOM 1580 C CA . VAL A 1 214 ? 27.761 63.534 11.335 1.00 37.50 214 VAL A CA 1
ATOM 1581 C C . VAL A 1 214 ? 27.842 62.88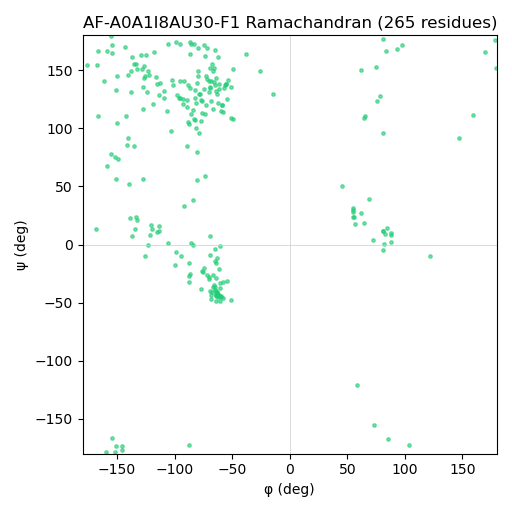7 9.943 1.00 37.50 214 VAL A C 1
ATOM 1583 O O . VAL A 1 214 ? 26.819 62.506 9.381 1.00 37.50 214 VAL A O 1
ATOM 1586 N N . ALA A 1 215 ? 29.056 62.728 9.397 1.00 37.25 215 ALA A N 1
ATOM 1587 C CA . ALA A 1 215 ? 29.318 62.160 8.066 1.00 37.25 215 ALA A CA 1
ATOM 1588 C C . ALA A 1 215 ? 30.439 61.094 8.069 1.00 37.25 215 ALA A C 1
ATOM 1590 O O . ALA A 1 215 ? 31.349 61.174 8.896 1.00 37.25 215 ALA A O 1
ATOM 1591 N N . LYS A 1 216 ? 30.377 60.124 7.130 1.00 35.22 216 LYS A N 1
ATOM 1592 C CA . LYS A 1 216 ? 31.423 59.165 6.656 1.00 35.22 216 LYS A CA 1
ATOM 1593 C C . LYS A 1 216 ? 30.766 58.094 5.744 1.00 35.22 216 LYS A C 1
ATOM 1595 O O . LYS A 1 216 ? 29.557 57.929 5.836 1.00 35.22 216 LYS A O 1
ATOM 1600 N N . LYS A 1 217 ? 31.464 57.261 4.951 1.00 33.72 217 LYS A N 1
ATOM 1601 C CA . LYS A 1 217 ? 32.672 57.412 4.095 1.00 33.72 217 LYS A CA 1
ATOM 1602 C C . LYS A 1 217 ? 32.791 56.158 3.175 1.00 33.72 217 LYS A C 1
ATOM 1604 O O . LYS A 1 217 ? 32.288 55.102 3.527 1.00 33.72 217 LYS A O 1
ATOM 1609 N N . GLU A 1 218 ? 33.445 56.322 2.020 1.00 41.03 218 GLU A N 1
ATOM 1610 C CA . GLU A 1 218 ? 33.877 55.352 0.979 1.00 41.03 218 GLU A CA 1
ATOM 1611 C C . GLU A 1 218 ? 34.139 53.871 1.355 1.00 41.03 218 GLU A C 1
ATOM 1613 O O . GLU A 1 218 ? 34.774 53.596 2.372 1.00 41.03 218 GLU A O 1
ATOM 1618 N N . GLN A 1 219 ? 33.896 52.955 0.396 1.00 37.25 219 GLN A N 1
ATOM 1619 C CA . GLN A 1 219 ? 34.817 51.838 0.085 1.00 37.25 219 GLN A CA 1
ATOM 1620 C C . GLN A 1 219 ? 34.675 51.326 -1.376 1.00 37.25 219 GLN A C 1
ATOM 1622 O O . GLN A 1 219 ? 33.730 51.701 -2.070 1.00 37.25 219 GLN A O 1
ATOM 1627 N N . LYS A 1 220 ? 35.652 50.545 -1.881 1.00 33.97 220 LYS A N 1
ATOM 1628 C CA . LYS A 1 220 ? 35.822 50.139 -3.303 1.00 33.97 220 LYS A CA 1
ATOM 1629 C C . LYS A 1 220 ? 36.689 48.858 -3.421 1.00 33.97 220 LYS A C 1
ATOM 1631 O O . LYS A 1 220 ? 37.409 48.572 -2.470 1.00 33.97 220 LYS A O 1
ATOM 1636 N N . ILE A 1 221 ? 36.699 48.212 -4.609 1.00 38.88 221 ILE A N 1
ATOM 1637 C CA . ILE A 1 221 ? 37.513 47.039 -5.070 1.00 38.88 221 ILE A CA 1
ATOM 1638 C C . ILE A 1 221 ? 37.292 45.725 -4.273 1.00 38.88 221 ILE A C 1
ATOM 1640 O O . ILE A 1 221 ? 36.899 45.785 -3.118 1.00 38.88 221 ILE A O 1
ATOM 1644 N N . TYR A 1 222 ? 37.425 44.493 -4.801 1.00 31.42 222 TYR A N 1
ATOM 1645 C CA . TYR A 1 222 ? 38.002 43.891 -6.039 1.00 31.42 222 TYR A CA 1
ATOM 1646 C C . TYR A 1 222 ? 37.129 42.651 -6.464 1.00 31.42 222 TYR A C 1
ATOM 1648 O O . TYR A 1 222 ? 36.089 42.469 -5.841 1.00 31.42 222 TYR A O 1
ATOM 1656 N N . SER A 1 223 ? 37.364 41.750 -7.447 1.00 33.06 223 SER A N 1
ATOM 1657 C CA . SER A 1 223 ? 38.397 41.449 -8.484 1.00 33.06 223 SER A CA 1
ATOM 1658 C C . SER A 1 223 ? 37.806 40.554 -9.619 1.00 33.06 223 SER A C 1
ATOM 1660 O O . SER A 1 223 ? 36.626 40.219 -9.592 1.00 33.06 223 SER A O 1
ATOM 1662 N N . THR A 1 224 ? 38.621 40.162 -10.613 1.00 36.97 224 THR A N 1
ATOM 1663 C CA . THR A 1 224 ? 38.354 39.179 -11.702 1.00 36.97 224 THR A CA 1
ATOM 1664 C C . THR A 1 224 ? 38.704 37.727 -11.263 1.00 36.97 224 THR A C 1
ATOM 1666 O O . THR A 1 224 ? 39.012 37.545 -10.088 1.00 36.97 224 THR A O 1
ATOM 1669 N N . SER A 1 225 ? 38.717 36.626 -12.045 1.00 38.53 225 SER A N 1
ATOM 1670 C CA . SER A 1 225 ? 38.494 36.271 -13.480 1.00 38.53 225 SER A CA 1
ATOM 1671 C C . SER A 1 225 ? 38.345 34.732 -13.594 1.00 38.53 225 SER A C 1
ATOM 1673 O O . SER A 1 225 ? 38.764 34.027 -12.677 1.00 38.53 225 SER A O 1
ATOM 1675 N N . SER A 1 226 ? 37.878 34.186 -14.728 1.00 33.78 226 SER A N 1
ATOM 1676 C CA . SER A 1 226 ? 38.094 32.765 -15.071 1.00 33.78 226 SER A CA 1
ATOM 1677 C C . SER A 1 226 ? 38.353 32.578 -16.570 1.00 33.78 226 SER A C 1
ATOM 1679 O O . SER A 1 226 ? 37.450 32.768 -17.375 1.00 33.78 226 SER A O 1
ATOM 1681 N N . ASP A 1 227 ? 39.592 32.221 -16.916 1.00 42.03 227 ASP A N 1
ATOM 1682 C CA . ASP A 1 227 ? 40.035 31.824 -18.259 1.00 42.03 227 ASP A CA 1
ATOM 1683 C C . ASP A 1 227 ? 41.202 30.834 -18.093 1.00 42.03 227 ASP A C 1
ATOM 1685 O O . ASP A 1 227 ? 42.309 31.226 -17.717 1.00 42.03 227 ASP A O 1
ATOM 1689 N N . TYR A 1 228 ? 40.960 29.533 -18.299 1.00 33.75 228 TYR A N 1
ATOM 1690 C CA . TYR A 1 228 ? 42.012 28.507 -18.240 1.00 33.75 228 TYR A CA 1
ATOM 1691 C C . TYR A 1 228 ? 41.659 27.261 -19.072 1.00 33.75 228 TYR A C 1
ATOM 1693 O O . TYR A 1 228 ? 41.256 26.229 -18.542 1.00 33.75 228 TYR A O 1
ATOM 1701 N N . ALA A 1 229 ? 41.818 27.355 -20.394 1.00 34.84 229 ALA A N 1
ATOM 1702 C CA . ALA A 1 229 ? 41.672 26.221 -21.313 1.00 34.84 229 ALA A CA 1
ATOM 1703 C C . ALA A 1 229 ? 42.540 26.408 -22.575 1.00 34.84 229 ALA A C 1
ATOM 1705 O O . ALA A 1 229 ? 42.045 26.770 -23.640 1.00 34.84 229 ALA A O 1
ATOM 1706 N N . SER A 1 230 ? 43.863 26.221 -22.464 1.00 42.88 230 SER A N 1
ATOM 1707 C CA . SER A 1 230 ? 44.785 26.246 -23.622 1.00 42.88 230 SER A CA 1
ATOM 1708 C C . SER A 1 230 ? 46.117 25.525 -23.361 1.00 42.88 230 SER A C 1
ATOM 1710 O O . SER A 1 230 ? 47.178 26.151 -23.297 1.00 42.88 230 SER A O 1
ATOM 1712 N N . ARG A 1 231 ? 46.050 24.194 -23.210 1.00 46.72 231 ARG A N 1
ATOM 1713 C CA . ARG A 1 231 ? 47.100 23.180 -23.479 1.00 46.72 231 ARG A CA 1
ATOM 1714 C C . ARG A 1 231 ? 46.505 21.778 -23.252 1.00 46.72 231 ARG A C 1
ATOM 1716 O O . ARG A 1 231 ? 45.594 21.651 -22.444 1.00 46.72 231 ARG A O 1
ATOM 1723 N N . TYR A 1 232 ? 47.087 20.777 -23.922 1.00 39.50 232 TYR A N 1
ATOM 1724 C CA . TYR A 1 232 ? 46.662 19.365 -24.045 1.00 39.50 232 TYR A CA 1
ATOM 1725 C C . TYR A 1 232 ? 45.530 19.077 -25.042 1.00 39.50 232 TYR A C 1
ATOM 1727 O O . TYR A 1 232 ? 44.453 19.654 -24.966 1.00 39.50 232 TYR A O 1
ATOM 1735 N N . GLY A 1 233 ? 45.799 18.109 -25.928 1.00 47.78 233 GLY A N 1
ATOM 1736 C CA . GLY A 1 233 ? 44.815 17.443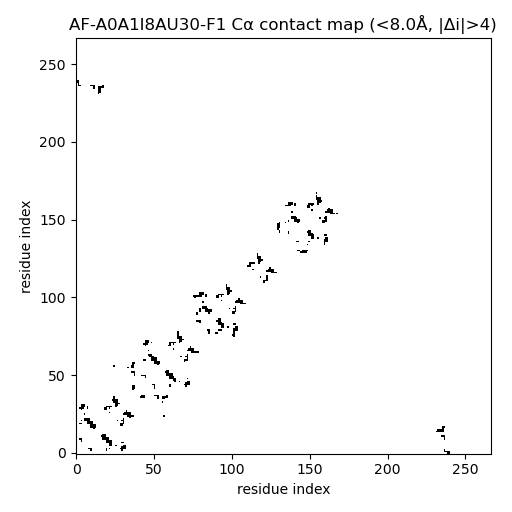 -26.784 1.00 47.78 233 GLY A CA 1
ATOM 1737 C C . GLY A 1 233 ? 44.283 18.238 -27.983 1.00 47.78 233 GLY A C 1
ATOM 1738 O O . GLY A 1 233 ? 44.189 19.461 -27.981 1.00 47.78 233 GLY A O 1
ATOM 1739 N N . ALA A 1 234 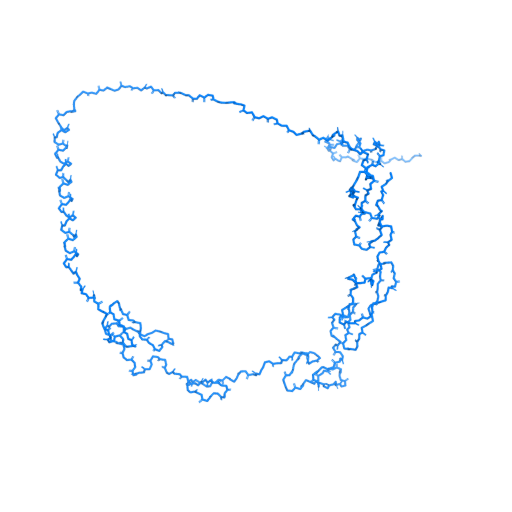? 43.878 17.500 -29.015 1.00 54.44 234 ALA A N 1
ATOM 1740 C CA . ALA A 1 234 ? 42.684 17.861 -29.770 1.00 54.44 234 ALA A CA 1
ATOM 1741 C C . ALA A 1 234 ? 41.554 17.024 -29.163 1.00 54.44 234 ALA A C 1
ATOM 1743 O O . ALA A 1 234 ? 41.726 15.808 -29.062 1.00 54.44 234 ALA A O 1
ATOM 1744 N N . ASP A 1 235 ? 40.450 17.644 -28.740 1.00 57.00 235 ASP A N 1
ATOM 1745 C CA . ASP A 1 235 ? 39.348 16.912 -28.109 1.00 57.00 235 ASP A CA 1
ATOM 1746 C C . ASP A 1 235 ? 38.811 15.837 -29.084 1.00 57.00 235 ASP A C 1
ATOM 1748 O O . ASP A 1 235 ? 38.378 16.179 -30.192 1.00 57.00 235 ASP A O 1
ATOM 1752 N N . PRO A 1 236 ? 38.844 14.538 -28.722 1.00 63.53 236 PRO A N 1
ATOM 1753 C CA . PRO A 1 236 ? 38.348 13.468 -29.584 1.00 63.53 236 PRO A CA 1
ATOM 1754 C C . PRO A 1 236 ? 36.830 13.541 -29.839 1.00 63.53 236 PRO A C 1
ATOM 1756 O O . PRO A 1 236 ? 36.345 12.896 -30.771 1.00 63.53 236 PRO A O 1
ATOM 1759 N N . CYS A 1 237 ? 36.086 14.342 -29.072 1.00 67.06 237 CYS A N 1
ATOM 1760 C CA . CYS A 1 237 ? 34.676 14.643 -29.298 1.00 67.06 237 CYS A CA 1
ATOM 1761 C C . CYS A 1 237 ? 34.436 15.821 -30.268 1.00 67.06 237 CYS A C 1
ATOM 1763 O O . CYS A 1 237 ? 33.398 15.842 -30.938 1.00 67.06 237 CYS A O 1
ATOM 1765 N N . GLU A 1 238 ? 35.370 16.772 -30.417 1.00 62.78 238 GLU A N 1
ATOM 1766 C CA . GLU A 1 238 ? 35.168 17.980 -31.235 1.00 62.78 238 GLU A CA 1
ATOM 1767 C C . GLU A 1 238 ? 35.871 17.951 -32.602 1.00 62.78 238 GLU A C 1
ATOM 1769 O O . GLU A 1 238 ? 37.012 18.382 -32.766 1.00 62.78 238 GLU A O 1
ATOM 1774 N N . ARG A 1 239 ? 35.118 17.589 -33.653 1.00 51.88 239 ARG A N 1
ATOM 1775 C CA . ARG A 1 239 ? 35.335 18.134 -35.012 1.00 51.88 239 ARG A CA 1
ATOM 1776 C C . ARG A 1 239 ? 34.018 18.408 -35.735 1.00 51.88 239 ARG A C 1
ATOM 1778 O O . ARG A 1 239 ? 33.508 17.546 -36.462 1.00 51.88 239 ARG A O 1
ATOM 1785 N N . ALA A 1 240 ? 33.520 19.635 -35.604 1.00 37.53 240 ALA A N 1
ATOM 1786 C CA . ALA A 1 240 ? 32.477 20.210 -36.453 1.00 37.53 240 ALA A CA 1
ATOM 1787 C C . ALA A 1 240 ? 33.044 21.403 -37.256 1.00 37.53 240 ALA A C 1
ATOM 1789 O O . ALA A 1 240 ? 33.792 22.200 -36.691 1.00 37.53 240 ALA A O 1
ATOM 1790 N N . PRO A 1 241 ? 32.720 21.558 -38.555 1.00 40.84 241 PRO A N 1
ATOM 1791 C CA . PRO A 1 241 ? 33.085 22.754 -39.311 1.00 40.84 241 PRO A CA 1
ATOM 1792 C C . PRO A 1 241 ? 32.212 23.941 -38.873 1.00 40.84 241 PRO A C 1
ATOM 1794 O O . PRO A 1 241 ? 30.986 23.911 -38.988 1.00 40.84 241 PRO A O 1
ATOM 1797 N N . THR A 1 242 ?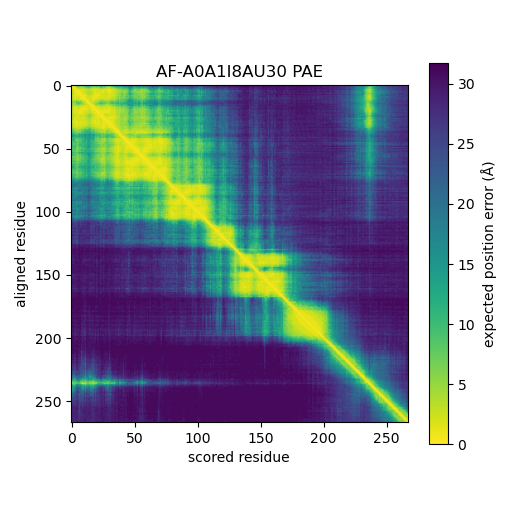 32.837 25.004 -38.374 1.00 44.12 242 THR A N 1
ATOM 1798 C CA . THR A 1 242 ? 32.187 26.148 -37.713 1.00 44.12 242 THR A CA 1
ATOM 1799 C C . THR A 1 242 ? 31.585 27.176 -38.684 1.00 44.12 242 THR A C 1
ATOM 1801 O O . THR A 1 242 ? 31.884 28.365 -38.608 1.00 44.12 242 THR A O 1
ATOM 1804 N N . GLN A 1 243 ? 30.696 26.753 -39.594 1.00 47.09 243 GLN A N 1
ATOM 1805 C CA . GLN A 1 243 ? 30.059 27.683 -40.541 1.00 47.09 243 GLN A CA 1
ATOM 1806 C C . GLN A 1 243 ? 28.627 27.301 -40.969 1.00 47.09 243 GLN A C 1
ATOM 1808 O O . GLN A 1 243 ? 28.416 26.899 -42.112 1.00 47.09 243 GLN A O 1
ATOM 1813 N N . ARG A 1 244 ? 27.633 27.483 -40.072 1.00 46.00 244 ARG A N 1
ATOM 1814 C CA . ARG A 1 244 ? 26.219 27.783 -40.450 1.00 46.00 244 ARG A CA 1
ATOM 1815 C C . ARG A 1 244 ? 25.238 28.241 -39.347 1.00 46.00 244 ARG A C 1
ATOM 1817 O O . ARG A 1 244 ? 24.043 28.295 -39.607 1.00 46.00 244 ARG A O 1
ATOM 1824 N N . LEU A 1 245 ? 25.694 28.624 -38.146 1.00 45.03 245 LEU A N 1
ATOM 1825 C CA . LEU A 1 245 ? 24.814 29.089 -37.050 1.00 45.03 245 LEU A CA 1
ATOM 1826 C C . LEU A 1 245 ? 25.231 30.450 -36.454 1.00 45.03 245 LEU A C 1
ATOM 1828 O O . LEU A 1 245 ? 25.456 30.569 -35.253 1.00 45.03 245 LEU A O 1
ATOM 1832 N N . ARG A 1 246 ? 25.326 31.496 -37.292 1.00 40.69 246 ARG A N 1
ATOM 1833 C CA . ARG A 1 246 ? 25.434 32.904 -36.834 1.00 40.69 246 ARG A CA 1
ATOM 1834 C C . ARG A 1 246 ? 24.582 33.933 -37.598 1.00 40.69 246 ARG A C 1
ATOM 1836 O O . ARG A 1 246 ? 24.668 35.114 -37.294 1.00 40.69 246 ARG A O 1
ATOM 1843 N N . GLU A 1 247 ? 23.704 33.501 -38.506 1.00 45.31 247 GLU A N 1
ATOM 1844 C CA . GLU A 1 247 ? 22.837 34.397 -39.306 1.00 45.31 247 GLU A CA 1
ATOM 1845 C C . GLU A 1 247 ? 21.332 34.252 -38.985 1.00 45.31 247 GLU A C 1
ATOM 1847 O O . GLU A 1 247 ? 20.485 34.802 -39.679 1.00 45.31 247 GLU A O 1
ATOM 1852 N N . ALA A 1 248 ? 20.984 33.545 -37.901 1.00 41.06 248 ALA A N 1
ATOM 1853 C CA . ALA A 1 248 ? 19.599 33.251 -37.500 1.00 41.06 248 ALA A CA 1
ATOM 1854 C C . ALA A 1 248 ? 19.159 33.932 -36.181 1.00 41.06 248 ALA A C 1
ATOM 1856 O O . ALA A 1 248 ? 18.171 33.525 -35.578 1.00 41.06 248 ALA A O 1
ATOM 1857 N N . ALA A 1 249 ? 19.896 34.945 -35.708 1.00 40.97 249 ALA A N 1
ATOM 1858 C CA . ALA A 1 249 ? 19.690 35.568 -34.389 1.00 40.97 249 ALA A CA 1
ATOM 1859 C C . ALA A 1 249 ? 19.692 37.115 -34.414 1.00 40.97 249 ALA A C 1
ATOM 1861 O O . ALA A 1 249 ? 19.986 37.748 -33.405 1.00 40.97 249 ALA A O 1
ATOM 1862 N N . ALA A 1 250 ? 19.397 37.731 -35.567 1.00 45.19 250 ALA A N 1
ATOM 1863 C CA . ALA A 1 250 ? 19.510 39.185 -35.763 1.00 45.19 250 ALA A CA 1
ATOM 1864 C C . ALA A 1 250 ? 18.348 39.826 -36.557 1.00 45.19 250 ALA A C 1
ATOM 1866 O O . ALA A 1 250 ? 18.519 40.895 -37.138 1.00 45.19 250 ALA A O 1
ATOM 1867 N N . LYS A 1 251 ? 17.163 39.192 -36.608 1.00 40.56 251 LYS A N 1
ATOM 1868 C CA . LYS A 1 251 ? 15.959 39.791 -37.223 1.00 40.56 251 LYS A CA 1
ATOM 1869 C C . LYS A 1 251 ? 14.643 39.300 -36.598 1.00 40.56 251 LYS A C 1
ATOM 1871 O O . LYS A 1 251 ? 13.784 38.758 -37.283 1.00 40.56 251 LYS A O 1
ATOM 1876 N N . ALA A 1 252 ? 14.512 39.471 -35.283 1.00 38.12 252 ALA A N 1
ATOM 1877 C CA . ALA A 1 252 ? 13.321 39.100 -34.510 1.00 38.12 252 ALA A CA 1
ATOM 1878 C C . ALA A 1 252 ? 12.978 40.165 -33.446 1.00 38.12 252 ALA A C 1
ATOM 1880 O O . ALA A 1 252 ? 12.869 39.861 -32.264 1.00 38.12 252 ALA A O 1
ATOM 1881 N N . LEU A 1 253 ? 12.884 41.426 -33.880 1.00 41.34 253 LEU A N 1
ATOM 1882 C CA . LEU A 1 253 ? 12.385 42.591 -33.136 1.00 41.34 253 LEU A CA 1
ATOM 1883 C C . LEU A 1 253 ? 12.160 43.708 -34.171 1.00 41.34 253 LEU A C 1
ATOM 1885 O O . LEU A 1 253 ? 13.132 44.175 -34.764 1.00 41.34 253 LEU A O 1
ATOM 1889 N N . GLY A 1 254 ? 10.903 44.071 -34.439 1.00 36.31 254 GLY A N 1
ATOM 1890 C CA . GLY A 1 254 ? 10.541 45.048 -35.475 1.00 36.31 254 GLY A CA 1
ATOM 1891 C C . GLY A 1 254 ? 9.198 44.750 -36.148 1.00 36.31 254 GLY A C 1
ATOM 1892 O O . GLY A 1 254 ? 9.162 44.026 -37.136 1.00 36.31 254 GLY A O 1
ATOM 1893 N N . ASP A 1 255 ? 8.153 45.353 -35.581 1.00 33.44 255 ASP A N 1
ATOM 1894 C CA . ASP A 1 255 ? 6.899 45.806 -36.205 1.00 33.44 255 ASP A CA 1
ATOM 1895 C C . ASP A 1 255 ? 5.917 44.788 -36.835 1.00 33.44 255 ASP A C 1
ATOM 1897 O O . ASP A 1 255 ? 6.096 44.268 -37.934 1.00 33.44 255 ASP A O 1
ATOM 1901 N N . ASP A 1 256 ? 4.791 44.624 -36.132 1.00 34.50 256 ASP A N 1
ATOM 1902 C CA . ASP A 1 256 ? 3.466 44.239 -36.643 1.00 34.50 256 ASP A CA 1
ATOM 1903 C C . ASP A 1 256 ? 2.739 45.528 -37.090 1.00 34.50 256 ASP A C 1
ATOM 1905 O O . ASP A 1 256 ? 2.796 46.533 -36.370 1.00 34.50 256 ASP A O 1
ATOM 1909 N N . PRO A 1 257 ? 2.091 45.551 -38.271 1.00 41.38 257 PRO A N 1
ATOM 1910 C CA . PRO A 1 257 ? 0.645 45.765 -38.200 1.00 41.38 257 PRO A CA 1
ATOM 1911 C C . PRO A 1 257 ? -0.194 44.890 -39.150 1.00 41.38 257 PRO A C 1
ATOM 1913 O O . PRO A 1 257 ? -0.003 44.844 -40.367 1.00 41.38 257 PRO A O 1
ATOM 1916 N N . HIS A 1 258 ? -1.223 44.294 -38.557 1.00 35.78 258 HIS A N 1
ATOM 1917 C CA . HIS A 1 258 ? -2.373 43.639 -39.176 1.00 35.78 258 HIS A CA 1
ATOM 1918 C C . HIS A 1 258 ? -3.107 44.450 -40.275 1.00 35.78 258 HIS A C 1
ATOM 1920 O O . HIS A 1 258 ? -3.290 45.658 -40.163 1.00 35.78 258 HIS A O 1
ATOM 1926 N N . TYR A 1 259 ? -3.705 43.698 -41.213 1.00 31.88 259 TYR A N 1
ATOM 1927 C CA . TYR A 1 259 ? -4.829 44.047 -42.109 1.00 31.88 259 TYR A CA 1
ATOM 1928 C C . TYR A 1 259 ? -4.663 45.149 -43.178 1.00 31.88 259 TYR A C 1
ATOM 1930 O O . TYR A 1 259 ? -4.786 46.341 -42.910 1.00 31.88 259 TYR A O 1
ATOM 1938 N N . ALA A 1 260 ? -4.660 44.701 -44.439 1.00 32.25 260 ALA A N 1
ATOM 1939 C CA . ALA A 1 260 ? -5.499 45.260 -45.504 1.00 32.25 260 ALA A CA 1
ATOM 1940 C C . ALA A 1 260 ? -5.842 44.161 -46.534 1.00 32.25 260 ALA A C 1
ATOM 1942 O O . ALA A 1 260 ? -5.024 43.279 -46.797 1.00 32.25 260 ALA A O 1
ATOM 1943 N N . GLU A 1 261 ? -7.047 44.206 -47.100 1.00 36.34 261 GLU A N 1
ATOM 1944 C CA . GLU A 1 261 ? -7.435 43.455 -48.307 1.00 36.34 261 GLU A CA 1
ATOM 1945 C C . GLU A 1 261 ? -6.906 44.174 -49.571 1.00 36.34 261 GLU A C 1
ATOM 1947 O O . GLU A 1 261 ? -6.423 45.299 -49.462 1.00 36.34 261 GLU A O 1
ATOM 1952 N N . ILE A 1 262 ? -6.957 43.540 -50.753 1.00 33.31 262 ILE A N 1
ATOM 1953 C CA . ILE A 1 262 ? -7.749 43.900 -51.966 1.00 33.31 262 ILE A CA 1
ATOM 1954 C C . ILE A 1 262 ? -7.421 42.850 -53.069 1.00 33.31 262 ILE A C 1
ATOM 1956 O O . ILE A 1 262 ? -6.357 42.235 -53.060 1.00 33.31 262 ILE A O 1
ATOM 1960 N N . ASP A 1 263 ? -8.384 42.621 -53.965 1.00 32.75 263 ASP A N 1
ATOM 1961 C CA . ASP A 1 263 ? -8.496 41.661 -55.078 1.00 32.75 263 ASP A CA 1
ATOM 1962 C C . ASP A 1 263 ? -7.277 41.297 -55.962 1.00 32.75 263 ASP A C 1
ATOM 1964 O O . ASP A 1 263 ? -6.280 42.006 -56.096 1.00 32.75 263 ASP A O 1
ATOM 1968 N N . ALA A 1 264 ? -7.452 40.182 -56.687 1.00 35.31 264 ALA A N 1
ATOM 1969 C CA . ALA A 1 264 ? -6.671 39.798 -57.868 1.00 35.31 264 ALA A CA 1
ATOM 1970 C C . ALA A 1 264 ? -7.061 40.638 -59.118 1.00 35.31 264 ALA A C 1
ATOM 1972 O O . ALA A 1 264 ? -8.061 41.358 -59.095 1.00 35.31 264 ALA A O 1
ATOM 1973 N N . PRO A 1 265 ? -6.328 40.527 -60.247 1.00 44.00 265 PRO A N 1
ATOM 1974 C CA . PRO A 1 265 ? -6.640 39.434 -61.174 1.00 44.00 265 PRO A CA 1
ATOM 1975 C C . PRO A 1 265 ? -5.418 38.799 -61.865 1.00 44.00 265 PRO A C 1
ATOM 1977 O O . PRO A 1 265 ? -4.296 39.295 -61.831 1.00 44.00 265 PRO A O 1
ATOM 1980 N N . SER A 1 266 ? -5.682 37.685 -62.542 1.00 41.06 266 SER A N 1
ATOM 1981 C CA . SER A 1 266 ? -4.776 36.974 -63.447 1.00 41.06 266 SER A CA 1
ATOM 1982 C C . SER A 1 266 ? -4.538 37.687 -64.783 1.00 41.06 266 SER A C 1
ATOM 1984 O O . SER A 1 266 ? -5.504 38.161 -65.385 1.00 41.06 266 SER A O 1
ATOM 1986 N N . VAL A 1 267 ? -3.312 37.565 -65.309 1.00 40.94 267 VAL A N 1
ATOM 1987 C CA . VAL A 1 267 ? -3.020 36.959 -66.630 1.00 40.94 267 VAL A CA 1
ATOM 1988 C C . VAL A 1 267 ? -1.806 36.045 -66.465 1.00 40.94 267 VAL A C 1
ATOM 1990 O O . VAL A 1 267 ? -0.833 36.511 -65.835 1.00 40.94 267 VAL A O 1
#

Organism: NCBI:txid37863

Mean predicted aligned error: 21.88 Å

pLDDT: mean 73.93, std 21.0, range [31.42, 97.38]

Secondary structure (DSSP, 8-state):
--SS-TTPEEEE-STT-EEEEPPTTEESTTS-EEPPTTSGGG----TTPEEEE-SSS-EEEEPPTTEESTTS-EE-TTS--TT-EE-TTS-EE--TTEESTTS-EEPPP----PPTTEESSSS-EEPPPTT-TT----TT-B--SS-SS-BPPTTEESSSS-EE-TT----HHHHHHHHHHHHHHHHHHHHHHHHHHHHHTTS---------------------------SS---TT------SSSSSSS---S-------------

Sequence (267 aa):
MQPCLNGGQCLPFGEHSFVCQCPPGFTGPTCATPLSPCAGEANPCANGATCQPVGVFDFLCRCPEGWTGRFCDRLDSRQCQNGGVRTEEGSCLCPSGFEGTSCELKTAPKKKICGQGFEGKGCESKKPEKCDAKLVCRNGGWCEGDVVKCNCPRCFSGLDCSLREPGCEESQQLRLISATLAIVVVLVLVLLVLIVFLFRRRTVEQPGLETVAVAKKEQKIYSTSSDYASRYGADPCERAPTQRLREAAAKALGDDPHYAEIDAPSV

Nearest PDB structures (foldseek):
  5fm9-assembly1_A-2  TM=3.863E-01  e=6.392E-13  Homo sapiens
  4d0f-assembly1_A-2  TM=4.776E-01  e=6.181E-10  Homo sapiens
  4cud-assembly1_A  TM=4.403E-01  e=1.323E-10  Homo sapiens
  5uk5-assembly1_A  TM=2.682E-01  e=1.091E-10  Rattus norvegicus
  4cbz-assembly1_A  TM=2.487E-01  e=5.977E-07  Homo sapiens

Solvent-accessible surface area (backbone atoms only — not comparable to full-atom values): 17073 Å² total; per-residue (Å²): 98,72,69,29,32,91,79,18,46,68,40,78,49,71,71,81,34,62,46,35,51,48,46,93,61,34,31,66,79,29,17,74,43,71,34,57,41,46,49,73,93,56,38,69,36,33,90,83,21,51,61,40,66,77,47,75,80,37,63,46,38,47,48,49,93,58,34,30,67,80,32,19,76,38,72,29,55,83,47,44,33,90,80,21,45,73,47,95,88,57,48,41,50,48,46,98,57,35,36,65,69,20,22,76,38,74,52,75,79,79,77,66,82,48,60,94,62,34,31,72,84,86,44,78,38,70,44,79,65,70,60,37,102,81,67,67,46,30,86,81,20,46,75,70,77,89,42,95,46,34,52,47,43,92,55,35,34,74,58,34,17,78,40,71,48,86,89,71,66,87,61,59,66,59,56,55,52,54,53,52,52,53,52,54,53,51,54,51,51,52,51,51,52,51,51,52,49,60,53,51,76,75,72,78,78,92,88,85,91,89,90,85,89,88,89,87,82,91,89,79,90,88,84,90,87,90,86,89,88,90,80,84,68,68,61,64,61,70,51,74,85,95,78,87,89,82,85,86,83,84,85,90,82,85,85,86,82,83,90,82,87,82,85,84,85,90,133

Radius of gyration: 45.75 Å; Cα contacts (8 Å, |Δi|>4): 331; chains: 1; bounding box: 68×102×121 Å

=== Feature glossary ===
A reading guide for the features in this record.

Start from the sequence.

  · This is the polypeptide sequence — one letter per residue, N-terminus first. Length ranges from a few dozen residues for small domains to over a thousand for large multi-domain proteins.

Fold it, and you get atomic coordinates and the backbone conformation that goes with them.

  · Structure coordinates are given as an mmCIF _atom_site loop: one row per atom with element, residue name, chain id, sequence number, and x/y/z position in Å. Only the four main-chain atoms per residue are included here; side chains are omitted to keep the record compact.

  · Backbone dihedral angles. Every residue except chain termini has a φ (preceding-C → N → Cα → C) and a ψ (N → Cα → C → next-N). They are reported in degrees following the IUPAC sign convention. Secondary structure is essentially a statement about which (φ, ψ) basin each residue occupies.

  · The SS8 string is DSSP's per-residue secondary-structure call. α-helix (H) means an i→i+4 H-bond ladder; β-strand (E) means the residue participates in a β-sheet; 3₁₀ (G) and π (I) are tighter and wider helices; T/S are turns/bends; '-' is loop.

  · SS3 is a coarse helix/strand/coil call (letters a/b/c) made by the P-SEA algorithm from inter-Cα distances and dihedrals. It is less detailed than DSSP but needs only Cα positions.

Summarize the fold with a handful of shape descriptors and a per-residue structural alphabet.

  · Radius of gyration (Rg) is the root-mean-square distance of Cα atoms from their centroid — a single number for overall size and compactness. A globular domain of N residues has Rg ≈ 2.2·N^0.38 Å; an extended or disordered chain has a much larger Rg. The Cα contact count is the number of residue pairs whose Cα atoms are within 8 Å and are more than four positions apart in sequence — a standard proxy for tertiary packing density. The bounding box is the smallest axis-aligned box enclosing all Cα atoms.

  · The Foldseek 3Di string encodes local tertiary geometry as a 20-letter alphabet — one character per residue — derived from the relative positions of nearby Cα atoms. Unlike the amino-acid sequence, 3Di is a direct function of the 3D structure, so two proteins with the same fold have similar 3Di strings even at low sequence identity.

  · Solvent-accessible surface area (SASA) is the area in Å² traced out by the centre of a 1.4 Å probe sphere (a water molecule) rolled over the protein's van der Waals surface (Shrake–Rupley / Lee–Richards construction). Buried residues have near-zero SASA; fully exposed residues can exceed 200 Å². The total SASA scales roughly with the number of surface residues.

Ask how reliable the model is.

  · pLDDT (predicted Local Distance Difference Test) is AlphaFold's per-residue confidence score, ranging from 0 to 100. Values above 90 indicate high confidence (typically well-packed cores); 70–90 is confident; 50–70 low confidence; below 50 usually means the region is disordered or the prediction is unreliable there. AlphaFold stores pLDDT in the mmCIF B-factor column.

  · B-factor (Debye–Waller factor) reflects atomic displacement in the crystal lattice. It is an experimental observable (units Å²), not a prediction; low values mean the atom is pinned down, high values mean it moves or is heterogeneous across the crystal.

  · Predicted Aligned Error (PAE) is an AlphaFold confidence matrix: entry (i, j) is the expected error in the position of residue j, in ångströms, when the prediction is superimposed on the true structure at residue i. Low PAE within a block of residues means that block is internally rigid and well-predicted; high PAE between two blocks means their relative placement is uncertain even if each block individually is confident.

Place it in context: what it resembles, what it is annotated as, and how it looks.

  · Nearest PDB neighbors are the top structural matches found by Foldseek when searching this structure against the entire Protein Data Bank. Each hit reports a TM-score (0 to 1; >0.5 almost always implies the same fold) and an E-value. These are *structural* homologs — they may share no detectable sequence similarity.

  · Functional annotations link the protein to curated databases. InterPro entries identify conserved domains and families by matching the sequence against member-database signatures (Pfam, PROSITE, CDD, …). Gene Ontology (GO) terms describe molecular function, biological process, and cellular component in a controlled vocabulary. CATH places the structure in a hierarchical fold classification (Class/Architecture/Topology/Homologous-superfamily). The organism is the source species.

  · Three diagnostic plots accompany the record. The Cα contact map visualizes the tertiary structure as a 2D adjacency matrix (8 Å cutoff, sequence-local contacts suppressed). The Ramachandran plot shows the distribution of backbone (φ, ψ) torsions, with points in the α and β basins reflecting secondary structure content. The PAE plot shows AlphaFold's inter-residue confidence as a color matrix.

  · Six rendered views show the 3D structure from the faces of a cube — i.e. along ±x, ±y, ±z. Rendering representation is drawn randomly per protein from cartoon (secondary-structure ribbons), sticks (backbone bonds), or molecular surface; coloring is either N→C rainbow (blue at the N-terminus through red at the C-terminus) or one color per chain.